Protein AF-A0A8K0F1A3-F1 (afdb_monomer_lite)

Sequence (195 aa):
MVTTGVGKFYSNGIDLDWLMQQGPDVQRQFLDKFGETKMRILTFPLPTVAAINGHCFAGGALLAVCHDYRVMRSKQGWFCMPEIFLELRFDPA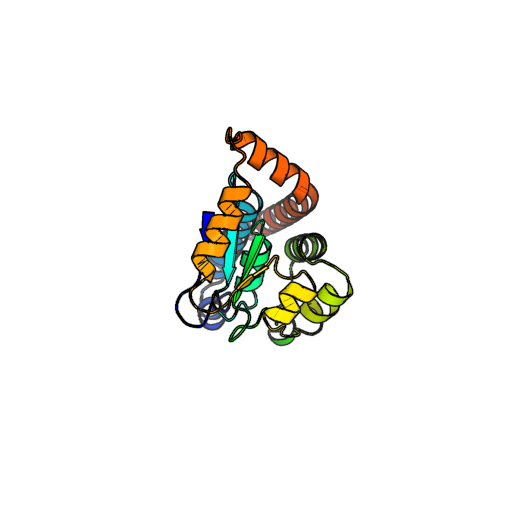MVALLKQRLPDGDVQRDMLLFGKRLPGEECARRGVVDAVCEQGELLDQAVRMASECVGKRGFSRTMMKAMKEDVYKEVIEIYEEETNSRRDLVKDRRPPAKL

InterPro domains:
  IPR001753 Enoyl-CoA hydratase/isomerase-like domain [PF00378] (2-179)
  IPR029045 ClpP/crotonase-like domain superfamily [SSF52096] (2-165)

Radius of gyration: 18.13 Å; chains: 1; bounding box: 35×37×62 Å

Secondary structure (DSSP, 8-state):
-EEE-STTEEE----HHHHHTS-HHHHHHHHHHHHHHHHHHHT-SS--EEEE-SEEETHHHHHHHHSSEEEEESSS-EEE--GGGGT----HHHHHHHHHHSS-HHHHIIIIIT---EEHHHHHHTTSSSEEE-TTTHHHHHHHHHHHTS-TT---HHHHHHHHHHHTHHHHHHHHHHHHHHHHHHHT-PPPP--

pLDDT: mean 94.09, std 9.48, range [48.53, 98.88]

Organism: Branchiostoma lanceolatum (NCBI:txid7740)

Structure (mmCIF, N/CA/C/O backbone):
data_AF-A0A8K0F1A3-F1
#
_entry.id   AF-A0A8K0F1A3-F1
#
loop_
_atom_site.group_PDB
_atom_site.id
_atom_site.type_symbol
_atom_site.label_atom_id
_atom_site.label_alt_id
_atom_site.label_comp_id
_atom_site.label_asym_id
_atom_site.label_entity_id
_atom_site.label_seq_id
_atom_site.pdbx_PDB_ins_code
_atom_site.Cartn_x
_atom_site.Cartn_y
_atom_site.Cartn_z
_atom_site.occupancy
_atom_site.B_iso_or_equiv
_atom_site.auth_seq_id
_atom_site.auth_comp_id
_atom_site.auth_asym_id
_atom_site.auth_atom_id
_atom_site.pdbx_PDB_model_num
ATOM 1 N N . MET A 1 1 ? -11.676 5.496 1.274 1.00 95.75 1 MET A N 1
ATOM 2 C CA . MET A 1 1 ? -11.742 4.413 0.270 1.00 95.75 1 MET A CA 1
ATOM 3 C C . MET A 1 1 ? -11.297 3.134 0.944 1.00 95.75 1 MET A C 1
ATOM 5 O O . MET A 1 1 ? -10.270 3.152 1.607 1.00 95.75 1 MET A O 1
ATOM 9 N N . VAL A 1 2 ? -12.056 2.056 0.788 1.00 98.38 2 VAL A N 1
ATOM 10 C CA . VAL A 1 2 ? -11.676 0.731 1.288 1.00 98.38 2 VAL A CA 1
ATOM 11 C C . VAL A 1 2 ? -11.537 -0.195 0.089 1.00 98.38 2 VAL A C 1
ATOM 13 O O . VAL A 1 2 ? -12.405 -0.187 -0.783 1.00 98.38 2 VAL A O 1
ATOM 16 N N . THR A 1 3 ? -10.450 -0.957 0.029 1.00 98.38 3 THR A N 1
ATOM 17 C CA . THR A 1 3 ? -10.243 -2.010 -0.974 1.00 98.38 3 THR A CA 1
ATOM 18 C C . THR A 1 3 ? -10.282 -3.369 -0.291 1.00 98.38 3 THR A C 1
ATOM 20 O O . THR A 1 3 ? -9.851 -3.508 0.849 1.00 98.38 3 THR A O 1
ATOM 23 N N . THR A 1 4 ? -10.817 -4.383 -0.963 1.00 98.31 4 THR A N 1
ATOM 24 C CA . THR A 1 4 ? -10.820 -5.767 -0.475 1.00 98.31 4 THR A CA 1
ATOM 25 C C . THR A 1 4 ? -10.753 -6.725 -1.658 1.00 98.31 4 THR A C 1
ATOM 27 O O . THR A 1 4 ? -11.034 -6.323 -2.789 1.00 98.31 4 THR A O 1
ATOM 30 N N . GLY A 1 5 ? -10.385 -7.978 -1.408 1.00 96.94 5 GLY A N 1
ATOM 31 C CA . GLY A 1 5 ? -10.452 -9.041 -2.403 1.00 96.94 5 GLY A CA 1
ATOM 32 C C . GLY A 1 5 ? -11.716 -9.888 -2.274 1.00 96.94 5 GLY A C 1
ATOM 33 O O . GLY A 1 5 ? -12.568 -9.679 -1.410 1.00 96.94 5 GLY A O 1
ATOM 34 N N . VAL A 1 6 ? -11.816 -10.894 -3.140 1.00 93.62 6 VAL A N 1
ATOM 35 C CA . VAL A 1 6 ? -12.922 -11.859 -3.161 1.00 93.62 6 VAL A CA 1
ATOM 36 C C . VAL A 1 6 ? -12.399 -13.244 -2.779 1.00 93.62 6 VAL A C 1
ATOM 38 O O . VAL A 1 6 ? -11.311 -13.660 -3.175 1.00 93.62 6 VAL A O 1
ATOM 41 N N . GLY A 1 7 ? -13.178 -13.984 -1.988 1.00 93.50 7 GLY A N 1
ATOM 42 C CA . GLY A 1 7 ? -12.814 -15.331 -1.551 1.00 93.50 7 GLY A CA 1
ATOM 43 C C . GLY A 1 7 ? -11.653 -15.340 -0.550 1.00 93.50 7 GLY A C 1
ATOM 44 O O . GLY A 1 7 ? -11.696 -14.644 0.467 1.00 93.50 7 GLY A O 1
ATOM 45 N N . LYS A 1 8 ? -10.639 -16.174 -0.817 1.00 94.62 8 LYS A N 1
ATOM 46 C CA . LYS A 1 8 ? -9.503 -16.447 0.092 1.00 94.62 8 LYS A CA 1
ATOM 47 C C . LYS A 1 8 ? -8.282 -15.549 -0.134 1.00 94.62 8 LYS A C 1
ATOM 49 O O . LYS A 1 8 ? -7.300 -15.664 0.594 1.00 94.62 8 LYS A O 1
ATOM 54 N N . PHE A 1 9 ? -8.319 -14.682 -1.140 1.00 97.12 9 PHE A N 1
ATOM 55 C CA . PHE A 1 9 ? -7.204 -13.815 -1.498 1.00 97.12 9 PHE A CA 1
ATOM 56 C C . PHE A 1 9 ? -7.661 -12.363 -1.438 1.00 97.12 9 PHE A 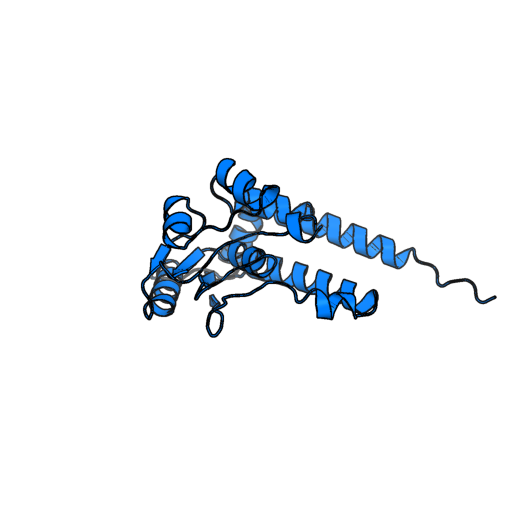C 1
ATOM 58 O O . PHE A 1 9 ? -8.738 -12.026 -1.929 1.00 97.12 9 PHE A O 1
ATOM 65 N N . TYR A 1 10 ? -6.826 -11.516 -0.844 1.00 98.25 10 TYR A N 1
ATOM 66 C CA . TYR A 1 10 ? -6.858 -10.090 -1.133 1.00 98.25 10 TYR A CA 1
ATOM 67 C C . TYR A 1 10 ? -6.292 -9.866 -2.537 1.00 98.25 10 TYR A C 1
ATOM 69 O O . TYR A 1 10 ? -6.965 -9.323 -3.405 1.00 98.25 10 TYR A O 1
ATOM 77 N N . SER A 1 11 ? -5.078 -10.369 -2.776 1.00 98.00 11 SER A N 1
ATOM 78 C CA . SER A 1 11 ? -4.466 -10.447 -4.101 1.00 98.00 11 SER A CA 1
ATOM 79 C C . SER A 1 11 ? -3.239 -11.362 -4.063 1.00 98.00 11 SER A C 1
ATOM 81 O O . SER A 1 11 ? -2.495 -11.364 -3.079 1.00 98.00 11 SER A O 1
ATOM 83 N N . ASN A 1 12 ? -3.026 -12.122 -5.141 1.00 94.75 12 ASN A N 1
ATOM 84 C CA . ASN A 1 12 ? -1.822 -12.931 -5.352 1.00 94.75 12 ASN A CA 1
ATOM 85 C C . ASN A 1 12 ? -0.694 -12.149 -6.061 1.00 94.75 12 ASN A C 1
ATOM 87 O O . ASN A 1 12 ? 0.347 -12.711 -6.380 1.00 94.75 12 ASN A O 1
ATOM 91 N N . GLY A 1 13 ? -0.908 -10.857 -6.325 1.00 94.25 13 GLY A N 1
ATOM 92 C CA . GLY A 1 13 ? 0.006 -10.027 -7.095 1.00 94.25 13 GLY A CA 1
ATOM 93 C C . GLY A 1 13 ? -0.259 -10.071 -8.594 1.00 94.25 13 GLY A C 1
ATOM 94 O O . GLY A 1 13 ? -1.387 -10.278 -9.037 1.00 94.25 13 GLY A O 1
ATOM 95 N N . ILE A 1 14 ? 0.788 -9.776 -9.358 1.00 95.38 14 ILE A N 1
ATOM 96 C CA . ILE A 1 14 ? 0.751 -9.755 -10.820 1.00 95.38 14 ILE A CA 1
ATOM 97 C C . ILE A 1 14 ? 0.642 -11.198 -11.320 1.00 95.38 14 ILE A C 1
ATOM 99 O O . ILE A 1 14 ? 1.362 -12.069 -10.837 1.00 95.38 14 ILE A O 1
ATOM 103 N N . ASP A 1 15 ? -0.227 -11.437 -12.300 1.00 95.56 15 ASP A N 1
ATOM 104 C CA . ASP A 1 15 ? -0.249 -12.697 -13.043 1.00 95.56 15 ASP A CA 1
ATOM 105 C C . ASP A 1 15 ? 0.984 -12.753 -13.958 1.00 95.56 15 ASP A C 1
ATOM 107 O O . ASP A 1 15 ? 1.001 -12.182 -15.052 1.00 95.56 15 ASP A O 1
ATOM 111 N N . LEU A 1 16 ? 2.059 -13.358 -13.448 1.00 93.62 16 LEU A N 1
ATOM 112 C CA . LEU A 1 16 ? 3.333 -13.448 -14.157 1.00 93.62 16 LEU A CA 1
ATOM 113 C C . LEU A 1 16 ? 3.240 -14.382 -15.364 1.00 93.62 16 LEU A C 1
ATOM 115 O O . LEU A 1 16 ? 3.823 -14.066 -16.397 1.00 93.62 16 LEU A O 1
ATOM 119 N N . ASP A 1 17 ? 2.476 -15.472 -15.273 1.00 94.62 17 ASP A N 1
ATOM 120 C CA . ASP A 1 17 ? 2.302 -16.410 -16.385 1.00 94.62 17 ASP A CA 1
ATOM 121 C C . ASP A 1 17 ? 1.645 -15.708 -17.572 1.00 94.62 17 ASP A C 1
ATOM 123 O O . ASP A 1 17 ? 2.121 -15.816 -18.705 1.00 94.62 17 ASP A O 1
ATOM 127 N N . TRP A 1 18 ? 0.589 -14.934 -17.313 1.00 96.62 18 TRP A N 1
ATOM 128 C CA . TRP A 1 18 ? -0.043 -14.107 -18.330 1.00 96.62 18 TRP A CA 1
ATOM 129 C C . TRP A 1 18 ? 0.907 -13.026 -18.850 1.00 96.62 18 TRP A C 1
ATOM 131 O O . TRP A 1 18 ? 1.037 -12.874 -20.066 1.00 96.62 18 TRP A O 1
ATOM 141 N N . LEU A 1 19 ? 1.582 -12.286 -17.962 1.00 95.88 19 LEU A N 1
ATOM 142 C CA . LEU A 1 19 ? 2.437 -11.157 -18.343 1.00 95.88 19 LEU A CA 1
ATOM 143 C C . LEU A 1 19 ? 3.606 -11.602 -19.235 1.00 95.88 19 LEU A C 1
ATOM 145 O O . LEU A 1 19 ? 3.906 -10.948 -20.236 1.00 95.88 19 LEU A O 1
ATOM 149 N N . MET A 1 20 ? 4.228 -12.739 -18.915 1.00 93.81 20 MET A N 1
ATOM 150 C CA . MET A 1 20 ? 5.353 -13.297 -19.671 1.00 93.81 20 MET A CA 1
ATOM 151 C C . MET A 1 20 ? 4.952 -13.796 -21.064 1.00 93.81 20 MET A C 1
ATOM 153 O O . MET A 1 20 ? 5.795 -13.840 -21.956 1.00 93.81 20 MET A O 1
ATOM 157 N N . GLN A 1 21 ? 3.671 -14.109 -21.284 1.00 97.06 21 GLN A N 1
ATOM 158 C CA . GLN A 1 21 ? 3.132 -14.444 -22.607 1.00 97.06 21 GLN A CA 1
ATOM 159 C C . GLN A 1 21 ? 2.864 -13.208 -23.482 1.00 97.06 21 GLN A C 1
ATOM 161 O O . GLN A 1 21 ? 2.603 -13.348 -24.677 1.00 97.06 21 GLN A O 1
ATOM 166 N N . GLN A 1 22 ? 2.910 -11.998 -22.915 1.00 97.50 22 GLN A N 1
ATOM 167 C CA . GLN A 1 22 ? 2.655 -10.768 -23.662 1.00 97.50 22 GLN A CA 1
ATOM 168 C C . GLN A 1 22 ? 3.905 -10.244 -24.373 1.00 97.50 22 GLN A C 1
ATOM 170 O O . GLN A 1 22 ? 5.038 -10.502 -23.973 1.00 97.50 22 GLN A O 1
ATOM 175 N N . GLY A 1 23 ? 3.698 -9.430 -25.411 1.00 95.69 23 GLY A N 1
ATOM 176 C CA . GLY A 1 23 ? 4.788 -8.711 -26.070 1.00 95.69 23 GLY A CA 1
ATOM 177 C C . GLY A 1 23 ? 5.415 -7.629 -25.168 1.00 95.69 23 GLY A C 1
ATOM 178 O O . GLY A 1 23 ? 4.729 -7.092 -24.291 1.00 95.69 23 GLY A O 1
ATOM 179 N N . PRO A 1 24 ? 6.683 -7.234 -25.411 1.00 93.19 24 PRO A N 1
ATOM 180 C CA . PRO A 1 24 ? 7.407 -6.252 -24.593 1.00 93.19 24 PRO A CA 1
ATOM 181 C C . PRO A 1 24 ? 6.675 -4.922 -24.358 1.00 93.19 24 PRO A C 1
ATOM 183 O O . PRO A 1 24 ? 6.827 -4.312 -23.300 1.00 93.19 24 PRO A O 1
ATOM 186 N N . ASP A 1 25 ? 5.870 -4.467 -25.320 1.00 93.38 25 ASP A N 1
ATOM 187 C CA . ASP A 1 25 ? 5.112 -3.219 -25.194 1.00 93.38 25 ASP A CA 1
ATOM 188 C C . ASP A 1 25 ? 3.964 -3.336 -24.188 1.00 93.38 25 ASP A C 1
ATOM 190 O O . ASP A 1 25 ? 3.772 -2.440 -23.368 1.00 93.38 25 ASP A O 1
ATOM 194 N N . VAL A 1 26 ? 3.237 -4.457 -24.195 1.00 95.06 26 VAL A N 1
ATOM 195 C CA . VAL A 1 26 ? 2.160 -4.722 -23.229 1.00 95.06 26 VAL A CA 1
ATOM 196 C C . VAL A 1 26 ? 2.744 -4.912 -21.834 1.00 95.06 26 VAL A C 1
ATOM 198 O O . VAL A 1 26 ? 2.218 -4.349 -20.876 1.00 95.06 26 VAL A O 1
ATOM 201 N N . GLN A 1 27 ? 3.864 -5.632 -21.720 1.00 93.75 27 GLN A N 1
ATOM 202 C CA . GLN A 1 27 ? 4.571 -5.789 -20.448 1.00 93.75 27 GLN A CA 1
ATOM 203 C C . GLN A 1 27 ? 4.962 -4.433 -19.859 1.00 93.75 27 GLN A C 1
ATOM 205 O O . GLN A 1 27 ? 4.673 -4.145 -18.699 1.00 93.75 27 GLN A O 1
ATOM 210 N N . ARG A 1 28 ? 5.557 -3.562 -20.680 1.00 92.25 28 ARG A N 1
ATOM 211 C CA . ARG A 1 28 ? 5.923 -2.202 -20.279 1.00 92.25 28 ARG A CA 1
ATOM 212 C C . ARG A 1 28 ? 4.706 -1.388 -19.851 1.00 92.25 28 ARG A C 1
ATOM 214 O O . ARG A 1 28 ? 4.713 -0.837 -18.757 1.00 92.25 28 ARG A O 1
ATOM 221 N N . GLN A 1 29 ? 3.663 -1.334 -20.679 1.00 94.38 29 GLN A N 1
ATOM 222 C CA . GLN A 1 29 ? 2.449 -0.573 -20.372 1.00 94.38 29 GLN A CA 1
ATOM 223 C C . GLN A 1 29 ? 1.796 -1.048 -19.073 1.00 94.38 29 GLN A C 1
ATOM 225 O O . GLN A 1 29 ? 1.335 -0.229 -18.279 1.00 94.38 29 GLN A O 1
ATOM 230 N N . PHE A 1 30 ? 1.778 -2.360 -18.837 1.00 96.00 30 PHE A N 1
ATOM 231 C CA . PHE A 1 30 ? 1.272 -2.930 -17.598 1.00 96.00 30 PHE A CA 1
ATOM 232 C C . PHE A 1 30 ? 2.097 -2.468 -16.390 1.00 96.00 30 PHE A C 1
ATOM 234 O O . PHE A 1 30 ? 1.523 -1.990 -15.412 1.00 96.00 30 PHE A O 1
ATOM 241 N N . LEU A 1 31 ? 3.429 -2.561 -16.459 1.00 93.62 31 LEU A N 1
ATOM 242 C CA . LEU A 1 31 ? 4.316 -2.143 -15.370 1.00 93.62 31 LEU A CA 1
ATOM 243 C C . LEU A 1 31 ? 4.224 -0.634 -15.098 1.00 93.62 31 LEU A C 1
ATOM 245 O O . LEU A 1 31 ? 4.136 -0.237 -13.935 1.00 93.62 31 LEU A O 1
ATOM 249 N N . ASP A 1 32 ? 4.148 0.189 -16.145 1.00 93.94 32 ASP A N 1
ATOM 250 C CA . ASP A 1 32 ? 3.942 1.636 -16.030 1.00 93.94 32 ASP A CA 1
ATOM 251 C C . ASP A 1 32 ? 2.601 1.938 -15.341 1.00 93.94 32 ASP A C 1
ATOM 253 O O . ASP A 1 32 ? 2.540 2.704 -14.379 1.00 93.94 32 ASP A O 1
ATOM 257 N N . LYS A 1 33 ? 1.513 1.274 -15.755 1.00 96.62 33 LYS A N 1
ATOM 258 C CA . LYS A 1 33 ? 0.190 1.450 -15.131 1.00 96.62 33 LYS A CA 1
ATOM 259 C C . LYS A 1 33 ? 0.130 0.930 -13.702 1.00 96.62 33 LYS A C 1
ATOM 261 O O . LYS A 1 33 ? -0.567 1.519 -12.871 1.00 96.62 33 LYS A O 1
ATOM 266 N N . PHE A 1 34 ? 0.856 -0.139 -13.392 1.00 96.56 34 PHE A N 1
ATOM 267 C CA . PHE A 1 34 ? 0.984 -0.639 -12.030 1.00 96.56 34 PHE A CA 1
ATOM 268 C C . PHE A 1 34 ? 1.717 0.380 -11.145 1.00 96.56 34 PHE A C 1
ATOM 270 O O . PHE A 1 34 ? 1.243 0.698 -10.053 1.00 96.56 34 PHE A O 1
ATOM 277 N N . GLY A 1 35 ? 2.814 0.957 -11.646 1.00 96.31 35 GLY A N 1
ATOM 278 C CA . GLY A 1 35 ? 3.530 2.083 -11.039 1.00 96.31 35 GLY A CA 1
ATOM 279 C C . GLY A 1 35 ? 2.620 3.274 -10.740 1.00 96.31 35 GLY A C 1
ATOM 280 O O . GLY A 1 35 ? 2.488 3.683 -9.584 1.00 96.31 35 GLY A O 1
ATOM 281 N N . GLU A 1 36 ? 1.909 3.760 -11.759 1.00 97.38 36 GLU A N 1
ATOM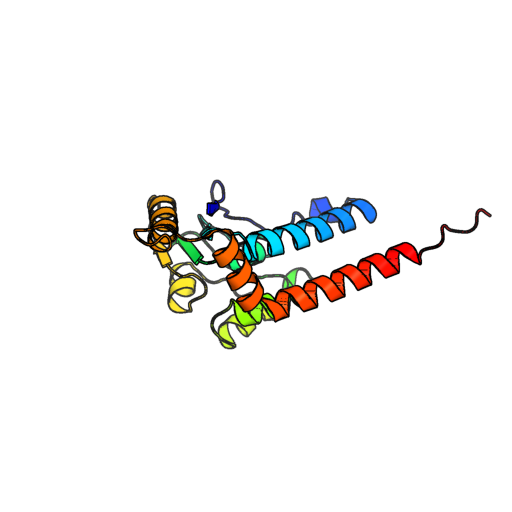 282 C CA . GLU A 1 36 ? 0.973 4.881 -11.639 1.00 97.38 36 GLU A CA 1
ATOM 283 C C . GLU A 1 36 ? -0.128 4.593 -10.613 1.00 97.38 36 GLU A C 1
ATOM 285 O O . GLU A 1 36 ? -0.502 5.460 -9.824 1.00 97.38 36 GLU A O 1
ATOM 290 N N . THR A 1 37 ? -0.652 3.367 -10.599 1.00 97.94 37 THR A N 1
ATOM 291 C CA . THR A 1 37 ? -1.712 2.967 -9.668 1.00 97.94 37 THR A CA 1
ATOM 292 C C . THR A 1 37 ? -1.222 2.986 -8.221 1.00 97.94 37 THR A C 1
ATOM 294 O O . THR A 1 37 ? -1.923 3.524 -7.363 1.00 97.94 37 THR A O 1
ATOM 297 N N . LYS A 1 38 ? -0.012 2.476 -7.945 1.00 97.50 38 LYS A N 1
ATOM 298 C CA . LYS A 1 38 ? 0.602 2.542 -6.606 1.00 97.50 38 LYS A CA 1
ATOM 299 C C . LYS A 1 38 ? 0.709 3.985 -6.119 1.00 97.50 38 LYS A C 1
ATOM 301 O O . LYS A 1 38 ? 0.214 4.297 -5.039 1.00 97.50 38 LYS A O 1
ATOM 306 N N . MET A 1 39 ? 1.274 4.873 -6.938 1.00 98.19 39 MET A N 1
ATOM 307 C CA . MET A 1 39 ? 1.441 6.284 -6.574 1.00 98.19 39 MET A CA 1
ATOM 308 C C . MET A 1 39 ? 0.099 6.989 -6.365 1.00 98.19 39 MET A C 1
ATOM 310 O O . MET A 1 39 ? -0.058 7.749 -5.414 1.00 98.19 39 MET A O 1
ATOM 314 N N . ARG A 1 40 ? -0.912 6.686 -7.190 1.00 98.19 40 ARG A N 1
ATOM 315 C CA . ARG A 1 40 ? -2.267 7.241 -7.034 1.00 98.19 40 ARG A CA 1
ATOM 316 C C . ARG A 1 40 ? -2.958 6.809 -5.745 1.00 98.19 40 ARG A C 1
ATOM 318 O O . ARG A 1 40 ? -3.749 7.586 -5.216 1.00 98.19 40 ARG A O 1
ATOM 325 N N . ILE A 1 41 ? -2.718 5.585 -5.272 1.00 98.50 41 ILE A N 1
ATOM 326 C CA . ILE A 1 41 ? -3.233 5.115 -3.977 1.00 98.50 41 ILE A CA 1
ATOM 327 C C . ILE A 1 41 ? -2.468 5.806 -2.845 1.00 98.50 41 ILE A C 1
ATOM 329 O O . ILE A 1 41 ? -3.097 6.368 -1.948 1.00 98.50 41 ILE A O 1
ATOM 333 N N . LEU A 1 42 ? -1.135 5.829 -2.939 1.00 98.56 42 LEU A N 1
ATOM 334 C CA . LEU A 1 42 ? -0.242 6.419 -1.942 1.00 98.56 42 LEU A CA 1
ATOM 335 C C . LEU A 1 42 ? -0.572 7.892 -1.659 1.00 98.56 42 LEU A C 1
ATOM 337 O O . LEU A 1 42 ? -0.599 8.306 -0.505 1.00 98.56 42 LEU A O 1
ATOM 341 N N . THR A 1 43 ? -0.908 8.663 -2.698 1.00 98.38 43 THR A N 1
ATOM 342 C CA . THR A 1 43 ? -1.261 10.093 -2.602 1.00 98.38 43 THR A CA 1
ATOM 343 C C . THR A 1 43 ? -2.765 10.361 -2.718 1.00 98.38 43 THR A C 1
ATOM 345 O O . THR A 1 43 ? -3.199 11.489 -2.970 1.00 98.38 43 THR A O 1
ATOM 348 N N . PHE A 1 44 ? -3.609 9.338 -2.535 1.00 98.38 44 PHE A N 1
ATOM 349 C CA . PHE A 1 44 ? -5.051 9.491 -2.724 1.00 98.38 44 PHE A CA 1
ATOM 350 C C . PHE A 1 44 ? -5.635 10.538 -1.751 1.00 98.38 44 PHE A C 1
ATOM 352 O O . PHE A 1 44 ? -5.369 10.459 -0.549 1.00 98.38 44 PHE A O 1
ATOM 359 N N . PRO A 1 45 ? -6.482 11.486 -2.211 1.00 97.81 45 PRO A N 1
ATOM 360 C CA . PRO A 1 45 ? -6.901 12.672 -1.444 1.00 97.81 45 PRO A CA 1
ATOM 361 C C . PRO A 1 45 ? -7.943 12.396 -0.337 1.00 97.81 45 PRO A C 1
ATOM 363 O O . PRO A 1 45 ? -8.701 13.286 0.048 1.00 97.81 45 PRO A O 1
ATOM 366 N N . LEU A 1 46 ? -8.059 11.150 0.117 1.00 97.31 46 LEU A N 1
ATOM 367 C CA . LEU A 1 46 ? -8.979 10.663 1.148 1.00 97.31 46 LEU A CA 1
ATOM 368 C C . LEU A 1 46 ? -8.289 9.524 1.920 1.00 97.31 46 LEU A C 1
ATOM 370 O O . LEU A 1 46 ? -7.327 8.959 1.394 1.00 97.31 46 LEU A O 1
ATOM 374 N N . PRO A 1 47 ? -8.781 9.128 3.109 1.00 97.94 47 PRO A N 1
ATOM 375 C CA . PRO A 1 47 ? -8.201 8.026 3.862 1.00 97.94 47 PRO A CA 1
ATOM 376 C C . PRO A 1 47 ? -8.429 6.727 3.092 1.00 97.94 47 PRO A C 1
ATOM 378 O O . PRO A 1 47 ? -9.507 6.504 2.524 1.00 97.94 47 PRO A O 1
ATOM 381 N N . THR A 1 48 ? -7.413 5.882 3.047 1.00 98.62 48 THR A N 1
ATOM 382 C CA . THR A 1 48 ? -7.396 4.629 2.298 1.00 98.62 48 THR A CA 1
ATOM 383 C C . THR A 1 48 ? -7.082 3.467 3.229 1.00 98.62 48 THR A C 1
ATOM 385 O O . THR A 1 48 ? -6.136 3.527 4.007 1.00 98.62 48 THR A O 1
ATOM 388 N N . VAL A 1 49 ? -7.881 2.403 3.152 1.00 98.88 49 VAL A N 1
ATOM 389 C CA . VAL A 1 49 ? -7.684 1.197 3.964 1.00 98.88 49 VAL A CA 1
ATOM 390 C C . VAL A 1 49 ? -7.682 -0.038 3.073 1.00 98.88 49 VAL A C 1
ATOM 392 O O . VAL A 1 49 ? -8.623 -0.245 2.304 1.00 98.88 49 VAL A O 1
ATOM 395 N N . ALA A 1 50 ? -6.639 -0.857 3.182 1.00 98.81 50 ALA A N 1
ATOM 396 C CA . ALA A 1 50 ? -6.614 -2.190 2.593 1.00 98.81 50 ALA A CA 1
ATOM 397 C C . ALA A 1 50 ? -7.252 -3.185 3.572 1.00 98.81 50 ALA A C 1
ATOM 399 O O . ALA A 1 50 ? -6.683 -3.491 4.619 1.00 98.81 50 ALA A O 1
ATOM 400 N N . ALA A 1 51 ? -8.440 -3.681 3.236 1.00 98.62 51 ALA A N 1
ATOM 401 C CA . ALA A 1 51 ? -9.164 -4.701 3.983 1.00 98.62 51 ALA A CA 1
ATOM 402 C C . ALA A 1 51 ? -8.786 -6.096 3.454 1.00 98.62 51 ALA A C 1
ATOM 404 O O . ALA A 1 51 ? -9.384 -6.628 2.514 1.00 98.62 51 ALA A O 1
ATOM 405 N N . ILE A 1 52 ? -7.757 -6.686 4.058 1.00 98.62 52 ILE A N 1
ATOM 406 C CA . ILE A 1 52 ? -7.098 -7.923 3.640 1.00 98.62 52 ILE A CA 1
ATOM 407 C C . ILE A 1 52 ? -7.898 -9.142 4.135 1.00 98.62 52 ILE A C 1
ATOM 409 O O . ILE A 1 52 ? -7.755 -9.616 5.264 1.00 98.62 52 ILE A O 1
ATOM 413 N N . ASN A 1 53 ? -8.754 -9.672 3.258 1.00 97.50 53 ASN A N 1
ATOM 414 C CA . ASN A 1 53 ? -9.668 -10.795 3.515 1.00 97.50 53 ASN A CA 1
ATOM 415 C C . ASN A 1 53 ? -9.013 -12.182 3.520 1.00 97.50 53 ASN A C 1
ATOM 417 O O . ASN A 1 53 ? -9.693 -13.166 3.821 1.00 97.50 53 ASN A O 1
ATOM 421 N N . GLY A 1 54 ? -7.727 -12.277 3.193 1.00 96.75 54 GLY A N 1
ATOM 422 C CA . GLY A 1 54 ? -7.003 -13.540 3.137 1.00 96.75 54 GLY A CA 1
ATOM 423 C C . GLY A 1 54 ? -5.559 -13.339 2.694 1.00 96.75 54 GLY A C 1
ATOM 424 O O . GLY A 1 54 ? -4.874 -12.460 3.208 1.00 96.75 54 GLY A O 1
ATOM 425 N N . HIS A 1 55 ? -5.070 -14.149 1.757 1.00 98.00 55 HIS A N 1
ATOM 426 C CA . HIS A 1 55 ? -3.682 -14.052 1.296 1.00 98.00 55 HIS A CA 1
ATOM 427 C C . HIS A 1 55 ? -3.410 -12.749 0.527 1.00 98.00 55 HIS A C 1
ATOM 429 O O . HIS A 1 55 ? -4.184 -12.353 -0.348 1.00 98.00 55 HIS A O 1
ATOM 435 N N . CYS A 1 56 ? -2.301 -12.097 0.864 1.00 98.44 56 CYS A N 1
ATOM 436 C CA . CYS A 1 56 ? -1.839 -10.830 0.317 1.00 98.44 56 CYS A CA 1
ATOM 437 C C . CYS A 1 56 ? -0.366 -10.979 -0.068 1.00 98.44 56 CYS A C 1
ATOM 439 O O . CYS A 1 56 ? 0.511 -10.949 0.801 1.00 98.44 56 CYS A O 1
ATOM 441 N N . PHE A 1 57 ? -0.109 -11.205 -1.358 1.00 97.75 57 PHE A N 1
ATOM 442 C CA . PHE A 1 57 ? 1.207 -11.588 -1.864 1.00 97.75 57 PHE A CA 1
ATOM 443 C C . PHE A 1 57 ? 1.742 -10.641 -2.934 1.00 97.75 57 PHE A C 1
ATOM 445 O O . PHE A 1 57 ? 0.976 -10.077 -3.718 1.00 97.75 57 PHE A O 1
ATOM 452 N N . ALA A 1 58 ? 3.070 -10.501 -2.962 1.00 96.06 58 ALA A N 1
ATOM 453 C CA . ALA A 1 58 ? 3.838 -9.827 -4.009 1.00 96.06 58 ALA A CA 1
ATOM 454 C C . ALA A 1 58 ? 3.256 -8.445 -4.378 1.00 96.06 58 ALA A C 1
ATOM 456 O O . ALA A 1 58 ? 3.055 -7.589 -3.513 1.00 96.06 58 ALA A O 1
ATOM 457 N N . GLY A 1 59 ? 2.874 -8.238 -5.644 1.00 95.94 59 GLY A N 1
ATOM 458 C CA . GLY A 1 59 ? 2.227 -7.005 -6.110 1.00 95.94 59 GLY A CA 1
ATOM 459 C C . GLY A 1 59 ? 0.970 -6.599 -5.321 1.00 95.94 59 GLY A C 1
ATOM 460 O O . GLY A 1 59 ? 0.699 -5.411 -5.161 1.00 95.94 59 GLY A O 1
ATOM 461 N N . GLY A 1 60 ? 0.227 -7.560 -4.766 1.00 97.38 60 GLY A N 1
ATOM 462 C CA . GLY A 1 60 ? -0.916 -7.308 -3.892 1.00 97.38 60 GLY A CA 1
ATOM 463 C C . GLY A 1 60 ? -0.495 -6.726 -2.545 1.00 97.38 60 GLY A C 1
ATOM 464 O O . GLY A 1 60 ? -1.107 -5.772 -2.065 1.00 97.38 60 GLY A O 1
ATOM 465 N N . ALA A 1 61 ? 0.596 -7.244 -1.980 1.00 98.19 61 ALA A N 1
ATOM 466 C CA . ALA A 1 61 ? 1.210 -6.712 -0.770 1.00 98.19 61 ALA A CA 1
ATOM 467 C C . ALA A 1 61 ? 1.776 -5.301 -1.000 1.00 98.19 61 ALA A C 1
ATOM 469 O O . ALA A 1 61 ? 1.558 -4.420 -0.168 1.00 98.19 61 ALA A O 1
ATOM 470 N N . LEU A 1 62 ? 2.394 -5.046 -2.161 1.00 97.88 62 LEU A N 1
ATOM 471 C CA . LEU A 1 62 ? 2.824 -3.703 -2.576 1.00 97.88 62 LEU A CA 1
ATOM 472 C C . LEU A 1 62 ? 1.649 -2.711 -2.659 1.00 97.88 62 LEU A C 1
ATOM 474 O O . LEU A 1 62 ? 1.747 -1.587 -2.171 1.00 97.88 62 LEU A O 1
ATOM 478 N N . LEU A 1 63 ? 0.508 -3.116 -3.224 1.00 98.12 63 LEU A N 1
ATOM 479 C CA . LEU A 1 63 ? -0.692 -2.271 -3.244 1.00 98.12 63 LEU A CA 1
ATOM 480 C C . LEU A 1 63 ? -1.263 -2.043 -1.837 1.00 98.12 63 LEU A C 1
ATOM 482 O O . LEU A 1 63 ? -1.730 -0.944 -1.532 1.00 98.12 63 LEU A O 1
ATOM 486 N N . ALA A 1 64 ? -1.226 -3.054 -0.967 1.00 98.62 64 ALA A N 1
ATOM 487 C CA . ALA A 1 64 ? -1.696 -2.926 0.410 1.00 98.62 64 ALA A CA 1
ATOM 488 C C . ALA A 1 64 ? -0.848 -1.929 1.221 1.00 98.62 64 ALA A C 1
ATOM 490 O O . ALA A 1 64 ? -1.412 -1.112 1.946 1.00 98.62 64 ALA A O 1
ATOM 491 N N . VAL A 1 65 ? 0.485 -1.929 1.076 1.00 98.31 65 VAL A N 1
ATOM 492 C CA . VAL A 1 65 ? 1.355 -0.965 1.790 1.00 98.31 65 VAL A CA 1
ATOM 493 C C . VAL A 1 65 ? 1.193 0.481 1.310 1.00 98.31 65 VAL A C 1
ATOM 495 O O . VAL A 1 65 ? 1.468 1.401 2.083 1.00 98.31 65 VAL A O 1
ATOM 498 N N . CYS A 1 66 ? 0.694 0.690 0.084 1.00 98.56 66 CYS A N 1
ATOM 499 C CA . CYS A 1 66 ? 0.364 2.023 -0.434 1.00 98.56 66 CYS A CA 1
ATOM 500 C C . CYS A 1 66 ? -0.865 2.646 0.248 1.00 98.56 66 CYS A C 1
ATOM 502 O O . CYS A 1 66 ? -1.025 3.860 0.194 1.00 98.56 66 CYS A O 1
ATOM 504 N N . HIS A 1 67 ? -1.747 1.846 0.857 1.00 98.81 67 HIS A N 1
ATOM 505 C CA . HIS A 1 67 ? -2.881 2.383 1.614 1.00 98.81 67 HIS A CA 1
ATOM 506 C C . HIS A 1 67 ? -2.398 3.001 2.929 1.00 98.81 67 HIS A C 1
ATOM 508 O O . HIS A 1 67 ? -1.381 2.568 3.476 1.00 98.81 67 HIS A O 1
ATOM 514 N N . ASP A 1 68 ? -3.143 3.975 3.457 1.00 98.31 68 ASP A N 1
ATOM 515 C CA . ASP A 1 68 ? -2.832 4.646 4.727 1.00 98.31 68 ASP A CA 1
ATOM 516 C C . ASP A 1 68 ? -2.832 3.650 5.883 1.00 98.31 68 ASP A C 1
ATOM 518 O O . ASP A 1 68 ? -1.875 3.629 6.657 1.00 98.31 68 ASP A O 1
ATOM 522 N N . TYR A 1 69 ? -3.850 2.783 5.912 1.00 98.62 69 TYR A N 1
ATOM 523 C CA . TYR A 1 69 ? -3.991 1.706 6.883 1.00 98.62 69 TYR A CA 1
ATOM 524 C C . TYR A 1 69 ? -4.282 0.352 6.228 1.00 98.62 69 TYR A C 1
ATOM 526 O O . TYR A 1 69 ? -4.733 0.249 5.082 1.00 98.62 69 TYR A O 1
ATOM 534 N N . ARG A 1 70 ? -4.052 -0.713 6.989 1.00 98.75 70 ARG A N 1
ATOM 535 C CA . ARG A 1 70 ? -4.258 -2.112 6.629 1.00 98.75 70 ARG A CA 1
ATOM 536 C C . ARG A 1 70 ? -4.984 -2.810 7.774 1.00 98.75 70 ARG A C 1
ATOM 538 O O . ARG A 1 70 ? -4.507 -2.824 8.904 1.00 98.75 70 ARG A O 1
ATOM 545 N N . VAL A 1 71 ? -6.111 -3.440 7.465 1.00 98.62 71 VAL A N 1
ATOM 546 C CA . VAL A 1 71 ? -6.823 -4.335 8.386 1.00 98.62 71 VAL A CA 1
ATOM 547 C C . VAL A 1 71 ? -6.811 -5.722 7.774 1.00 98.62 71 VAL A C 1
ATOM 549 O O . VAL A 1 71 ? -7.112 -5.869 6.593 1.00 98.62 71 VAL A O 1
ATOM 552 N N . MET A 1 72 ? -6.466 -6.744 8.548 1.00 98.44 72 MET A N 1
ATOM 553 C CA . MET A 1 72 ? -6.377 -8.119 8.057 1.00 98.44 72 MET A CA 1
ATOM 554 C C . MET A 1 72 ? -7.231 -9.066 8.896 1.00 98.44 72 MET A C 1
ATOM 556 O O . MET A 1 72 ? -7.459 -8.835 10.079 1.00 98.44 72 MET A O 1
ATOM 560 N N . ARG A 1 73 ? -7.721 -10.162 8.314 1.00 97.50 73 ARG A N 1
ATOM 561 C CA . ARG A 1 73 ? -8.301 -11.238 9.134 1.00 97.50 73 ARG A CA 1
ATOM 562 C C . ARG A 1 73 ? -7.222 -11.861 10.024 1.00 97.50 73 ARG A C 1
ATOM 564 O O . ARG A 1 73 ? -6.123 -12.139 9.547 1.00 97.50 73 ARG A O 1
ATOM 571 N N . SER A 1 74 ? -7.542 -12.103 11.294 1.00 96.06 74 SER A N 1
ATOM 572 C CA . SER A 1 74 ? -6.637 -12.714 12.282 1.00 96.06 74 SER A CA 1
ATOM 573 C C . SER A 1 74 ? -6.113 -14.072 11.800 1.00 96.06 74 SER A C 1
ATOM 575 O O . SER A 1 74 ? -4.921 -14.371 11.896 1.00 96.06 74 SER A O 1
ATOM 577 N N . LYS A 1 75 ? -7.008 -14.863 11.198 1.00 94.31 75 LYS A N 1
ATOM 578 C CA . LYS A 1 75 ? -6.769 -16.226 10.710 1.00 94.31 75 LYS A CA 1
ATOM 579 C C . LYS A 1 75 ? -6.997 -16.337 9.202 1.00 94.31 75 LYS A C 1
ATOM 581 O O . LYS A 1 75 ? -7.666 -15.511 8.587 1.00 94.31 75 LYS A O 1
ATOM 586 N N . GLN A 1 76 ? -6.502 -17.435 8.624 1.00 90.25 76 GLN A N 1
ATOM 587 C CA . GLN A 1 76 ? -6.754 -17.831 7.228 1.00 90.25 76 GLN A CA 1
ATOM 588 C C . GLN A 1 76 ? -6.266 -16.804 6.187 1.00 90.25 76 GLN A C 1
ATOM 590 O O . GLN A 1 76 ? -6.934 -16.525 5.193 1.00 90.25 76 GLN A O 1
ATOM 595 N N . GLY A 1 77 ? -5.072 -16.255 6.406 1.00 94.69 77 GLY A N 1
ATOM 596 C CA . GLY A 1 77 ? -4.417 -15.326 5.495 1.00 94.69 77 GLY A CA 1
ATOM 597 C C . GLY A 1 77 ? -2.923 -15.247 5.782 1.00 94.69 77 GLY A C 1
ATOM 598 O O . GLY A 1 77 ? -2.476 -15.549 6.886 1.00 94.69 77 GLY A O 1
ATOM 599 N N . TRP A 1 78 ? -2.160 -14.841 4.773 1.00 97.81 78 TRP A N 1
ATOM 600 C CA . TRP A 1 78 ? -0.721 -14.611 4.884 1.00 97.81 78 TRP A CA 1
ATOM 601 C C . TRP A 1 78 ? -0.400 -13.276 4.230 1.00 97.81 78 TRP A C 1
ATOM 603 O O . TRP A 1 78 ? -0.915 -13.006 3.146 1.00 97.81 78 TRP A O 1
ATOM 613 N N . PHE A 1 79 ? 0.472 -12.490 4.848 1.00 98.50 79 PHE A N 1
ATOM 614 C CA . PHE A 1 79 ? 1.109 -11.343 4.212 1.00 98.50 79 PHE A CA 1
ATOM 615 C C . PHE A 1 79 ? 2.546 -11.732 3.859 1.00 98.50 79 PHE A C 1
ATOM 617 O O . PHE A 1 79 ? 3.293 -12.195 4.726 1.00 98.50 79 PHE A O 1
ATOM 624 N N . CYS A 1 80 ? 2.930 -11.611 2.588 1.00 97.31 80 CYS A N 1
ATOM 625 C CA . CYS A 1 80 ? 4.252 -12.037 2.126 1.00 97.31 80 CYS A CA 1
ATOM 626 C C . CYS A 1 80 ? 4.699 -11.282 0.872 1.00 97.31 80 CYS A C 1
ATOM 628 O O . CYS A 1 80 ? 3.892 -10.950 0.005 1.00 97.31 80 CYS A O 1
ATOM 630 N N . MET A 1 81 ? 6.006 -11.080 0.769 1.00 97.31 81 MET A N 1
ATOM 631 C CA . MET A 1 81 ? 6.696 -10.532 -0.393 1.00 97.31 81 MET A CA 1
ATOM 632 C C . MET A 1 81 ? 7.711 -11.581 -0.889 1.00 97.31 81 MET A C 1
ATOM 634 O O . MET A 1 81 ? 8.856 -11.589 -0.448 1.00 97.31 81 MET A O 1
ATOM 638 N N . PRO A 1 82 ? 7.278 -12.564 -1.706 1.00 96.12 82 PRO A N 1
ATOM 639 C CA . PRO A 1 82 ? 8.090 -13.719 -2.087 1.00 96.12 82 PRO A CA 1
ATOM 640 C C . PRO A 1 82 ? 9.018 -13.464 -3.289 1.00 96.12 82 PRO A C 1
ATOM 642 O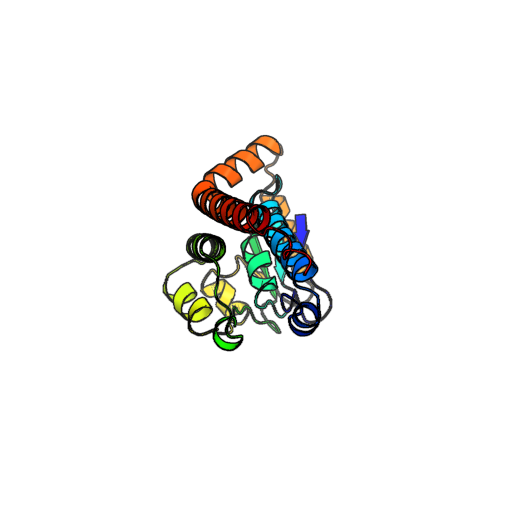 O . PRO A 1 82 ? 9.487 -14.426 -3.890 1.00 96.12 82 PRO A O 1
ATOM 645 N N . GLU A 1 83 ? 9.273 -12.210 -3.669 1.00 96.06 83 GLU A N 1
ATOM 646 C CA . GLU A 1 83 ? 9.997 -11.811 -4.884 1.00 96.06 83 GLU A CA 1
ATOM 647 C C . GLU A 1 83 ? 11.361 -12.507 -5.041 1.00 96.06 83 GLU A C 1
ATOM 649 O O . GLU A 1 83 ? 11.717 -12.888 -6.155 1.00 96.06 83 GLU A O 1
ATOM 654 N N . ILE A 1 84 ? 12.067 -12.781 -3.936 1.00 96.31 84 ILE A N 1
ATOM 655 C CA . ILE A 1 84 ? 13.334 -13.532 -3.940 1.00 96.31 84 ILE A CA 1
ATOM 656 C C . ILE A 1 84 ? 13.204 -14.937 -4.552 1.00 96.31 84 ILE A C 1
ATOM 658 O O . ILE A 1 84 ? 14.116 -15.401 -5.229 1.00 96.31 84 ILE A O 1
ATOM 662 N N . PHE A 1 85 ? 12.064 -15.606 -4.361 1.00 95.06 85 PHE A N 1
ATOM 663 C CA . PHE A 1 85 ? 11.792 -16.941 -4.907 1.00 95.06 85 PHE A CA 1
ATOM 664 C C . PHE A 1 85 ? 11.217 -16.900 -6.325 1.00 95.06 85 PHE A C 1
ATOM 666 O O . PHE A 1 85 ? 11.119 -17.937 -6.974 1.00 95.06 85 PHE A O 1
ATOM 673 N N . LEU A 1 86 ? 10.817 -15.714 -6.789 1.00 92.81 86 LEU A N 1
ATOM 674 C CA . LEU A 1 86 ? 10.346 -15.466 -8.152 1.00 92.81 86 LEU A CA 1
ATOM 675 C C . LEU A 1 86 ? 11.465 -14.919 -9.051 1.00 92.81 86 LEU A C 1
ATOM 677 O O . LEU A 1 86 ? 11.198 -14.560 -10.192 1.00 92.81 86 LEU A O 1
ATOM 681 N N . GLU A 1 87 ? 12.690 -14.806 -8.526 1.00 92.62 87 GLU A N 1
ATOM 682 C CA . GLU A 1 87 ? 13.834 -14.168 -9.192 1.00 92.62 87 GLU A CA 1
ATOM 683 C C . GLU A 1 87 ? 13.546 -12.719 -9.630 1.00 92.62 87 GLU A C 1
ATOM 685 O O . GLU A 1 87 ? 14.110 -12.194 -10.592 1.00 92.62 87 GLU A O 1
ATOM 690 N N . LEU A 1 88 ? 12.672 -12.041 -8.882 1.00 92.44 88 LEU A N 1
ATOM 691 C CA . LEU A 1 88 ? 12.307 -10.650 -9.103 1.00 92.44 88 LEU A CA 1
ATOM 692 C C . LEU A 1 88 ? 13.016 -9.745 -8.101 1.00 92.44 88 LEU A C 1
ATOM 694 O O . LEU A 1 88 ? 13.264 -10.101 -6.949 1.00 92.44 88 LEU A O 1
ATOM 698 N N . ARG A 1 89 ? 13.327 -8.529 -8.549 1.00 92.19 89 ARG A N 1
ATOM 699 C CA . ARG A 1 89 ? 13.895 -7.477 -7.706 1.00 92.19 89 ARG A CA 1
ATOM 700 C C . ARG A 1 89 ? 12.885 -6.359 -7.526 1.00 92.19 89 ARG A C 1
ATOM 702 O O . ARG A 1 89 ? 12.194 -5.990 -8.473 1.00 92.19 89 ARG A O 1
ATOM 709 N N . PHE A 1 90 ? 12.863 -5.787 -6.328 1.00 94.75 90 PHE A N 1
ATOM 710 C CA . PHE A 1 90 ? 12.212 -4.505 -6.094 1.00 94.75 90 PHE A CA 1
ATOM 711 C C . PHE A 1 90 ? 13.001 -3.401 -6.795 1.00 94.75 90 PHE A C 1
ATOM 713 O O . PHE A 1 90 ? 14.232 -3.361 -6.705 1.00 94.75 90 PHE A O 1
ATOM 720 N N . ASP A 1 91 ? 12.295 -2.513 -7.491 1.00 94.12 91 ASP A N 1
ATOM 721 C CA . ASP A 1 91 ? 12.899 -1.281 -7.988 1.00 94.12 91 ASP A CA 1
ATOM 722 C C . ASP A 1 91 ? 13.215 -0.313 -6.823 1.00 94.12 91 ASP A C 1
ATOM 724 O O . ASP A 1 91 ? 12.665 -0.463 -5.723 1.00 94.12 91 ASP A O 1
ATOM 728 N N . PRO A 1 92 ? 14.154 0.633 -7.004 1.00 96.50 92 PRO A N 1
ATOM 729 C CA . PRO A 1 92 ? 14.489 1.620 -5.979 1.00 96.50 92 PRO A CA 1
ATOM 730 C C . PRO A 1 92 ? 13.277 2.332 -5.355 1.00 96.50 92 PRO A C 1
ATOM 732 O O . PRO A 1 92 ? 13.228 2.456 -4.129 1.00 96.50 92 PRO A O 1
ATOM 735 N N . ALA A 1 93 ? 12.272 2.723 -6.145 1.00 96.81 93 ALA A N 1
ATOM 736 C CA . ALA A 1 93 ? 11.055 3.359 -5.635 1.00 96.81 93 ALA A CA 1
ATOM 737 C C . ALA A 1 93 ? 10.239 2.425 -4.719 1.00 96.81 93 ALA A C 1
ATOM 739 O O . ALA A 1 93 ? 9.757 2.840 -3.662 1.00 96.81 93 ALA A O 1
ATOM 740 N N . MET A 1 94 ? 10.110 1.142 -5.076 1.00 97.25 94 MET A N 1
ATOM 741 C CA . MET A 1 94 ? 9.505 0.113 -4.225 1.00 97.25 94 MET A CA 1
ATOM 742 C C . MET A 1 94 ? 10.299 -0.061 -2.929 1.00 97.25 94 MET A C 1
ATOM 744 O O . MET A 1 94 ? 9.693 -0.146 -1.864 1.00 97.25 94 MET A O 1
ATOM 748 N N . VAL A 1 95 ? 11.634 -0.094 -2.984 1.00 97.62 95 VAL A N 1
ATOM 749 C CA . VAL A 1 95 ? 12.473 -0.221 -1.779 1.00 97.62 95 VAL A CA 1
ATOM 750 C C . VAL A 1 95 ? 12.302 0.988 -0.858 1.00 97.62 95 VAL A C 1
ATOM 752 O O . VAL A 1 95 ? 12.146 0.798 0.348 1.00 97.62 95 VAL A O 1
ATOM 755 N N . ALA A 1 96 ? 12.292 2.208 -1.400 1.00 98.12 96 ALA A N 1
ATOM 756 C CA . ALA A 1 96 ? 12.057 3.430 -0.630 1.00 98.12 96 ALA A CA 1
ATOM 757 C C . ALA A 1 96 ? 10.683 3.397 0.059 1.00 98.12 96 ALA A C 1
ATOM 759 O O . ALA A 1 96 ? 10.588 3.575 1.275 1.00 98.12 96 ALA A O 1
ATOM 760 N N . LEU A 1 97 ? 9.633 3.040 -0.691 1.00 98.19 97 LEU A N 1
ATOM 761 C CA . LEU A 1 97 ? 8.286 2.859 -0.149 1.00 98.19 97 LEU A CA 1
ATOM 762 C C . LEU A 1 97 ? 8.269 1.837 0.993 1.00 98.19 97 LEU A C 1
ATOM 764 O O . LEU A 1 97 ? 7.706 2.092 2.055 1.00 98.19 97 LEU A O 1
ATOM 768 N N . LEU A 1 98 ? 8.875 0.669 0.787 1.00 97.88 98 LEU A N 1
ATOM 769 C CA . LEU A 1 98 ? 8.865 -0.416 1.765 1.00 97.88 98 LEU A CA 1
ATOM 770 C C . LEU A 1 98 ? 9.646 -0.059 3.028 1.00 97.88 98 LEU A C 1
ATOM 772 O O . LEU A 1 98 ? 9.186 -0.374 4.122 1.00 97.88 98 LEU A O 1
ATOM 776 N N . LYS A 1 99 ? 10.775 0.644 2.899 1.00 97.19 99 LYS A N 1
ATOM 777 C CA . LYS A 1 99 ? 11.534 1.152 4.048 1.00 97.19 99 LYS A CA 1
ATOM 778 C C . LYS A 1 99 ? 10.725 2.122 4.900 1.00 97.19 99 LYS A C 1
ATOM 780 O O . LYS A 1 99 ? 10.860 2.103 6.117 1.00 97.19 99 LYS A O 1
ATOM 785 N N . GLN A 1 100 ? 9.894 2.944 4.265 1.00 96.88 100 GLN A N 1
ATOM 786 C CA . GLN A 1 100 ? 9.065 3.924 4.958 1.00 96.88 100 GLN A CA 1
ATOM 787 C C . GLN A 1 100 ? 7.779 3.317 5.545 1.00 96.88 100 GLN A C 1
ATOM 789 O O . GLN A 1 100 ? 7.285 3.786 6.568 1.00 96.88 100 GLN A O 1
ATOM 794 N N . ARG A 1 101 ? 7.193 2.307 4.886 1.00 97.38 101 ARG A N 1
ATOM 795 C CA . ARG A 1 101 ? 5.881 1.739 5.258 1.00 97.38 101 ARG A CA 1
ATOM 796 C C . ARG A 1 101 ? 5.963 0.479 6.118 1.00 97.38 101 ARG A C 1
ATOM 798 O O . ARG A 1 101 ? 4.955 0.127 6.730 1.00 97.38 101 ARG A O 1
ATOM 805 N N . LEU A 1 102 ? 7.106 -0.207 6.150 1.00 97.25 102 LEU A N 1
ATOM 806 C CA . LEU A 1 102 ? 7.345 -1.334 7.052 1.00 97.25 102 LEU A CA 1
ATOM 807 C C . LEU A 1 102 ? 7.991 -0.844 8.359 1.00 97.25 102 LEU A C 1
ATOM 809 O O . LEU A 1 102 ? 8.856 0.027 8.321 1.00 97.25 102 LEU A O 1
ATOM 813 N N . PRO A 1 103 ? 7.598 -1.414 9.507 1.00 95.81 103 PRO A N 1
ATOM 814 C CA . PRO A 1 103 ? 7.809 -0.814 10.825 1.00 95.81 103 PRO A CA 1
ATOM 815 C C . PRO A 1 103 ? 9.263 -0.835 11.308 1.00 95.81 103 PRO A C 1
ATOM 817 O O . PRO A 1 103 ? 9.668 0.069 12.033 1.00 95.81 103 PRO A O 1
ATOM 820 N N . ASP A 1 104 ? 10.054 -1.841 10.921 1.00 96.06 104 ASP A N 1
ATOM 821 C CA . ASP A 1 104 ? 11.444 -1.976 11.359 1.00 96.06 104 ASP A CA 1
ATOM 822 C C . ASP A 1 104 ? 12.311 -2.789 10.378 1.00 96.06 104 ASP A C 1
ATOM 824 O O . ASP A 1 104 ? 11.828 -3.414 9.425 1.00 96.06 104 ASP A O 1
ATOM 828 N N . GLY A 1 105 ? 13.623 -2.786 10.630 1.00 97.31 105 GLY A N 1
ATOM 829 C CA . GLY A 1 105 ? 14.610 -3.506 9.825 1.00 97.31 105 GLY A CA 1
ATOM 830 C C . GLY A 1 105 ? 14.496 -5.033 9.900 1.00 97.31 105 GLY A C 1
ATOM 831 O O . GLY A 1 105 ? 14.850 -5.712 8.936 1.00 97.31 105 GLY A O 1
ATOM 832 N N . ASP A 1 106 ? 13.969 -5.594 10.990 1.00 97.75 106 ASP A N 1
ATOM 833 C CA . ASP A 1 106 ? 13.769 -7.039 11.115 1.00 97.75 106 ASP A CA 1
ATOM 834 C C . ASP A 1 106 ? 12.602 -7.513 10.244 1.00 97.75 106 ASP A C 1
ATOM 836 O O . ASP A 1 106 ? 12.661 -8.599 9.666 1.00 97.75 106 ASP A O 1
ATOM 840 N N . VAL A 1 107 ? 11.526 -6.728 10.138 1.00 97.81 107 VAL A N 1
ATOM 841 C CA . VAL A 1 107 ? 10.396 -6.994 9.238 1.00 97.81 107 VAL A CA 1
ATOM 842 C C . VAL A 1 107 ? 10.879 -6.879 7.805 1.00 97.81 107 VAL A C 1
ATOM 844 O O . VAL A 1 107 ? 10.623 -7.777 7.005 1.00 97.81 107 VAL A O 1
ATOM 847 N N . GLN A 1 108 ? 11.613 -5.811 7.489 1.00 97.44 108 GLN A N 1
ATOM 848 C CA . GLN A 1 108 ? 12.167 -5.606 6.155 1.00 97.44 108 GLN A CA 1
ATOM 849 C C . GLN A 1 108 ? 13.087 -6.764 5.751 1.00 97.44 108 GLN A C 1
ATOM 851 O O . GLN A 1 108 ? 12.924 -7.318 4.669 1.00 97.44 108 GLN A O 1
ATOM 856 N N . ARG A 1 109 ? 14.002 -7.204 6.623 1.00 97.75 109 ARG A N 1
ATOM 857 C CA . ARG A 1 109 ? 14.861 -8.367 6.356 1.00 97.75 109 ARG A CA 1
ATOM 858 C C . ARG A 1 109 ? 14.034 -9.631 6.110 1.00 97.75 109 ARG A C 1
ATOM 860 O O . ARG A 1 109 ? 14.200 -10.281 5.080 1.00 97.75 109 ARG A O 1
ATOM 867 N N . ASP A 1 110 ? 13.150 -9.973 7.045 1.00 97.75 110 ASP A N 1
ATOM 868 C CA . ASP A 1 110 ? 12.351 -11.199 6.984 1.00 97.75 110 ASP A CA 1
ATOM 869 C C . ASP A 1 110 ? 11.468 -11.250 5.727 1.00 97.75 110 ASP A C 1
ATOM 871 O O . ASP A 1 110 ? 11.380 -12.290 5.074 1.00 97.75 110 ASP A O 1
ATOM 875 N N . MET A 1 111 ? 10.801 -10.144 5.389 1.00 96.94 111 MET A N 1
ATOM 876 C CA . MET A 1 111 ? 9.858 -10.099 4.273 1.00 96.94 111 MET A CA 1
ATOM 877 C C . MET A 1 111 ? 10.559 -9.904 2.933 1.00 96.94 111 MET A C 1
ATOM 879 O O . MET A 1 111 ? 10.238 -10.625 2.000 1.00 96.94 111 MET A O 1
ATOM 883 N N . LEU A 1 112 ? 11.511 -8.971 2.828 1.00 96.62 112 LEU A N 1
ATOM 884 C CA . LEU A 1 112 ? 12.085 -8.576 1.537 1.00 96.62 112 LEU A CA 1
ATOM 885 C C . LEU A 1 112 ? 13.237 -9.476 1.090 1.00 96.62 112 LEU A C 1
ATOM 887 O O . LEU A 1 112 ? 13.411 -9.678 -0.107 1.00 96.62 112 LEU A O 1
ATOM 891 N N . LEU A 1 113 ? 14.033 -10.005 2.028 1.00 97.12 113 LEU A N 1
ATOM 892 C CA . LEU A 1 113 ? 15.203 -10.829 1.693 1.00 97.12 113 LEU A CA 1
ATOM 893 C C . LEU A 1 113 ? 14.912 -12.326 1.778 1.00 97.12 113 LEU A C 1
ATOM 895 O O . LEU A 1 113 ? 15.493 -13.103 1.028 1.00 97.12 113 LEU A O 1
ATOM 899 N N . PHE A 1 114 ? 14.020 -12.733 2.683 1.00 97.50 114 PHE A N 1
ATOM 900 C CA . PHE A 1 114 ? 13.736 -14.149 2.939 1.00 97.50 114 PHE A CA 1
ATOM 901 C C . PHE A 1 114 ? 12.308 -14.571 2.588 1.00 97.50 114 PHE A C 1
ATOM 903 O O . PHE A 1 114 ? 11.958 -15.736 2.775 1.00 97.50 114 PHE A O 1
ATOM 910 N N . GLY A 1 115 ? 11.471 -13.650 2.095 1.00 96.56 115 GLY A N 1
ATOM 911 C CA . GLY A 1 115 ? 10.101 -13.948 1.681 1.00 96.56 115 GLY A CA 1
ATOM 912 C C . GLY A 1 115 ? 9.264 -14.609 2.778 1.00 96.56 115 GLY A C 1
ATOM 913 O O . GLY A 1 115 ? 8.431 -15.475 2.498 1.00 96.56 115 GLY A O 1
ATOM 914 N N . LYS A 1 116 ? 9.492 -14.251 4.049 1.00 97.50 116 LYS A N 1
ATOM 915 C CA . LYS A 1 116 ? 8.783 -14.856 5.180 1.00 97.50 116 LYS A CA 1
ATOM 916 C C . LYS A 1 116 ? 7.289 -14.550 5.091 1.00 97.50 116 LYS A C 1
ATOM 918 O O . LYS A 1 116 ? 6.874 -13.414 4.858 1.00 97.50 116 LYS A O 1
ATOM 923 N N . ARG A 1 117 ? 6.468 -15.579 5.306 1.00 97.25 117 ARG A N 1
ATOM 924 C CA . ARG A 1 117 ? 5.007 -15.455 5.391 1.00 97.25 117 ARG A CA 1
ATOM 925 C C . ARG A 1 117 ? 4.620 -15.122 6.822 1.00 97.25 117 ARG A C 1
ATOM 927 O O . ARG A 1 117 ? 4.951 -15.878 7.733 1.00 97.25 117 ARG A O 1
ATOM 934 N N . LEU A 1 118 ? 3.907 -14.019 7.010 1.00 97.81 118 LEU A N 1
ATOM 935 C CA . LEU A 1 118 ? 3.424 -13.605 8.323 1.00 97.81 118 LEU A CA 1
ATOM 936 C C . LEU A 1 118 ? 1.907 -13.844 8.424 1.00 97.81 118 LEU A C 1
ATOM 938 O O . LEU A 1 118 ? 1.175 -13.438 7.514 1.00 97.81 118 LEU A O 1
ATOM 942 N N . PRO A 1 119 ? 1.427 -14.556 9.462 1.00 97.56 119 PRO A N 1
ATOM 943 C CA . PRO A 1 119 ? -0.006 -14.705 9.714 1.00 97.56 119 PRO A CA 1
ATOM 944 C C . PRO A 1 119 ? -0.592 -13.393 10.247 1.00 97.56 119 PRO A C 1
ATOM 946 O O . PRO A 1 119 ? 0.145 -12.567 10.780 1.00 97.56 119 PRO A O 1
ATOM 949 N N . GLY A 1 120 ? -1.914 -13.219 10.159 1.00 96.69 120 GLY A N 1
ATOM 950 C CA . GLY A 1 120 ? -2.592 -11.971 10.535 1.00 96.69 120 GLY A CA 1
ATOM 951 C C . GLY A 1 120 ? -2.217 -11.452 11.927 1.00 96.69 120 GLY A C 1
ATOM 952 O O . GLY A 1 120 ? -1.777 -10.312 12.056 1.00 96.69 120 GLY A O 1
ATOM 953 N N . GLU A 1 121 ? -2.316 -12.290 12.962 1.00 96.94 121 GLU A N 1
ATOM 954 C CA . GLU A 1 121 ? -1.960 -11.905 14.342 1.00 96.94 121 GLU A CA 1
ATOM 955 C C . GLU A 1 121 ? -0.505 -11.431 14.482 1.00 96.94 121 GLU A C 1
ATOM 957 O O . GLU A 1 121 ? -0.226 -10.459 15.183 1.00 96.94 121 GLU A O 1
ATOM 962 N N . GLU A 1 122 ? 0.426 -12.078 13.779 1.00 97.56 122 GLU A N 1
ATOM 963 C CA . GLU A 1 122 ? 1.831 -11.668 13.779 1.00 97.56 122 GLU A CA 1
ATOM 964 C C . GLU A 1 122 ? 2.044 -10.376 12.991 1.00 97.56 122 GLU A C 1
ATOM 966 O O . GLU A 1 122 ? 2.836 -9.528 13.393 1.00 97.56 122 GLU A O 1
ATOM 971 N N . CYS A 1 123 ? 1.319 -10.187 11.885 1.00 98.19 123 CYS A N 1
ATOM 972 C CA . CYS A 1 123 ? 1.333 -8.924 11.160 1.00 98.19 123 CYS A CA 1
ATOM 973 C C . CYS A 1 123 ? 0.918 -7.763 12.068 1.00 98.19 123 CYS A C 1
ATOM 975 O O . CYS A 1 123 ? 1.568 -6.724 12.022 1.00 98.19 123 CYS A O 1
ATOM 977 N N . ALA A 1 124 ? -0.120 -7.931 12.894 1.00 97.88 124 ALA A N 1
ATOM 978 C CA . ALA A 1 124 ? -0.541 -6.900 13.841 1.00 97.88 124 ALA A CA 1
ATOM 979 C C . ALA A 1 124 ? 0.502 -6.692 14.944 1.00 97.88 124 ALA A C 1
ATOM 981 O O . ALA A 1 124 ? 0.916 -5.563 15.193 1.00 97.88 124 ALA A O 1
ATOM 982 N N . ARG A 1 125 ? 0.993 -7.779 15.556 1.00 98.00 125 ARG A N 1
ATOM 983 C CA . ARG A 1 125 ? 2.014 -7.714 16.614 1.00 98.00 125 ARG A CA 1
ATOM 984 C C . ARG A 1 125 ? 3.288 -7.006 16.157 1.00 98.00 125 ARG A C 1
ATOM 986 O O . ARG A 1 125 ? 3.899 -6.291 16.943 1.00 98.00 125 ARG A O 1
ATOM 993 N N . ARG A 1 126 ? 3.688 -7.214 14.901 1.00 97.69 126 ARG A N 1
ATOM 994 C CA . ARG A 1 126 ? 4.881 -6.596 14.315 1.00 97.69 126 ARG A CA 1
ATOM 995 C C . ARG A 1 126 ? 4.622 -5.247 13.653 1.00 97.69 126 ARG A C 1
ATOM 997 O O . ARG A 1 126 ? 5.588 -4.648 13.220 1.00 97.69 126 ARG A O 1
ATOM 1004 N N . GLY A 1 127 ? 3.377 -4.776 13.543 1.00 97.81 127 GLY A N 1
ATOM 1005 C CA . GLY A 1 127 ? 3.039 -3.495 12.899 1.00 97.81 127 GLY A CA 1
ATOM 1006 C C . GLY A 1 127 ? 3.017 -3.514 11.362 1.00 97.81 127 GLY A C 1
ATOM 1007 O O . GLY A 1 127 ? 3.045 -2.466 10.724 1.00 97.81 127 GLY A O 1
ATOM 1008 N N . VAL A 1 128 ? 2.972 -4.694 10.736 1.00 98.38 128 VAL A N 1
ATOM 1009 C CA . VAL A 1 128 ? 2.795 -4.835 9.276 1.00 98.38 128 VAL A CA 1
ATOM 1010 C C . VAL A 1 128 ? 1.375 -4.451 8.862 1.00 98.38 128 VAL A C 1
ATOM 1012 O O . VAL A 1 128 ? 1.170 -3.873 7.794 1.00 98.38 128 VAL A O 1
ATOM 1015 N N . VAL A 1 129 ? 0.392 -4.750 9.711 1.00 98.62 129 VAL A N 1
ATOM 1016 C CA . VAL A 1 129 ? -0.991 -4.275 9.580 1.00 98.62 129 VAL A CA 1
ATOM 1017 C C . VAL A 1 129 ? -1.384 -3.523 10.843 1.00 98.62 129 VAL A C 1
ATOM 1019 O O . VAL A 1 129 ? -0.872 -3.812 11.921 1.00 98.62 129 VAL A O 1
ATOM 1022 N N . ASP A 1 130 ? -2.297 -2.572 10.703 1.00 98.44 130 ASP A N 1
ATOM 1023 C CA . ASP A 1 130 ? -2.706 -1.671 11.781 1.00 98.44 130 ASP A CA 1
ATOM 1024 C C . ASP A 1 130 ? -3.730 -2.316 12.714 1.00 98.44 130 ASP A C 1
ATOM 1026 O O . ASP A 1 130 ? -3.820 -1.968 13.889 1.00 98.44 130 ASP A O 1
ATOM 1030 N N . ALA A 1 131 ? -4.507 -3.274 12.201 1.00 98.06 131 ALA A N 1
ATOM 1031 C CA . ALA A 1 131 ? -5.408 -4.066 13.019 1.00 98.06 131 ALA A CA 1
ATOM 1032 C C . ALA A 1 131 ? -5.696 -5.447 12.422 1.00 98.06 131 ALA A C 1
ATOM 1034 O O . ALA A 1 131 ? -5.575 -5.679 11.214 1.00 98.06 131 ALA A O 1
ATOM 1035 N N . VAL A 1 132 ? -6.151 -6.349 13.291 1.00 98.19 132 VAL A N 1
ATOM 1036 C CA . VAL A 1 132 ? -6.750 -7.628 12.907 1.00 98.19 132 VAL A CA 1
ATOM 1037 C C . VAL A 1 132 ? -8.192 -7.736 13.379 1.00 98.19 132 VAL A C 1
ATOM 1039 O O . VAL A 1 132 ? -8.607 -7.019 14.288 1.00 98.19 132 VAL A O 1
ATOM 1042 N N . CYS A 1 133 ? -8.943 -8.619 12.728 1.00 97.00 133 CYS A N 1
ATOM 1043 C CA . CYS A 1 133 ? -10.368 -8.839 12.957 1.00 97.00 133 CYS A CA 1
ATOM 1044 C C . CYS A 1 133 ? -10.743 -10.308 12.756 1.00 97.00 133 CYS A C 1
ATOM 1046 O O . CYS A 1 133 ? -10.046 -11.034 12.036 1.00 97.00 133 CYS A O 1
ATOM 1048 N N . GLU A 1 134 ? -11.864 -10.737 13.329 1.00 95.38 134 GLU A N 1
ATOM 1049 C CA . GLU A 1 134 ? -12.408 -12.059 13.034 1.00 95.38 134 GLU A CA 1
ATOM 1050 C C . GLU A 1 134 ? -13.109 -12.090 11.664 1.00 95.38 134 GLU A C 1
ATOM 1052 O O . GLU A 1 134 ? -13.339 -11.079 10.984 1.00 95.38 134 GLU A O 1
ATOM 1057 N N . GLN A 1 135 ? -13.438 -13.298 11.204 1.00 88.19 135 GLN A N 1
ATOM 1058 C CA . GLN A 1 135 ? -14.176 -13.464 9.958 1.00 88.19 135 GLN A CA 1
ATOM 1059 C C . GLN A 1 135 ? -15.564 -12.812 10.062 1.00 88.19 135 GLN A C 1
ATOM 1061 O O . GLN A 1 135 ? -16.340 -13.128 10.952 1.00 88.19 135 GLN A O 1
ATOM 1066 N N . GLY A 1 136 ? -15.891 -11.948 9.098 1.00 92.50 136 GLY A N 1
ATOM 1067 C CA . GLY A 1 136 ? -17.173 -11.235 9.036 1.00 92.50 136 GLY A CA 1
ATOM 1068 C C . GLY A 1 136 ? -17.086 -9.770 9.466 1.00 92.50 136 GLY A C 1
ATOM 1069 O O . GLY A 1 136 ? -17.875 -8.970 8.985 1.00 92.50 136 GLY A O 1
ATOM 1070 N N . GLU A 1 137 ? -16.075 -9.391 10.250 1.00 96.81 137 GLU A N 1
ATOM 1071 C CA . GLU A 1 137 ? -15.943 -8.028 10.801 1.00 96.81 137 GLU A CA 1
ATOM 1072 C C . GLU A 1 137 ? -15.041 -7.111 9.961 1.00 96.81 137 GLU A C 1
ATOM 1074 O O . GLU A 1 137 ? -15.006 -5.896 10.146 1.00 96.81 137 GLU A O 1
ATOM 1079 N N . LEU A 1 138 ? -14.307 -7.693 9.012 1.00 97.50 138 LEU A N 1
ATOM 1080 C CA . LEU A 1 138 ? -13.242 -7.022 8.270 1.00 97.50 138 LEU A CA 1
ATOM 1081 C C . LEU A 1 138 ? -13.663 -5.709 7.603 1.00 97.50 138 LEU A C 1
ATOM 1083 O O . LEU A 1 138 ? -12.952 -4.710 7.714 1.00 97.50 138 LEU A O 1
ATOM 1087 N N . LEU A 1 139 ? -14.775 -5.718 6.864 1.00 97.31 139 LEU A N 1
ATOM 1088 C CA . LEU A 1 139 ? -15.205 -4.530 6.128 1.00 97.31 139 LEU A CA 1
ATOM 1089 C C . LEU A 1 139 ? -15.685 -3.440 7.079 1.00 97.31 139 LEU A C 1
ATOM 1091 O O . LEU A 1 139 ? -15.288 -2.290 6.912 1.00 97.31 139 LEU A O 1
ATOM 1095 N N . ASP A 1 140 ? -16.453 -3.802 8.103 1.00 97.94 140 ASP A N 1
ATOM 1096 C CA . ASP A 1 140 ? -16.947 -2.850 9.096 1.00 97.94 140 ASP A CA 1
ATOM 1097 C C . ASP A 1 140 ? -15.789 -2.197 9.855 1.00 97.94 140 ASP A C 1
ATOM 1099 O O . ASP A 1 140 ? -15.780 -0.980 10.050 1.00 97.94 140 ASP A O 1
ATOM 1103 N N . GLN A 1 141 ? -14.768 -2.974 10.221 1.00 98.06 141 GLN A N 1
ATOM 1104 C CA . GLN A 1 141 ? -13.573 -2.454 10.877 1.00 98.06 141 GLN A CA 1
ATOM 1105 C C . GLN A 1 141 ? -12.750 -1.549 9.955 1.00 98.06 141 GLN A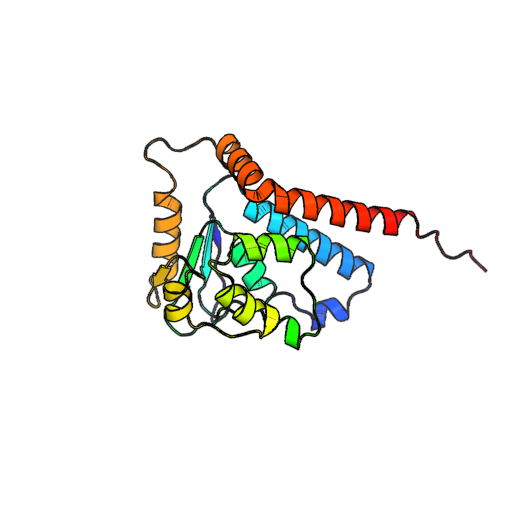 C 1
ATOM 1107 O O . GLN A 1 141 ? -12.322 -0.475 10.377 1.00 98.06 141 GLN A O 1
ATOM 1112 N N . ALA A 1 142 ? -12.564 -1.926 8.687 1.00 98.38 142 ALA A N 1
ATOM 1113 C CA . ALA A 1 142 ? -11.842 -1.100 7.721 1.00 98.38 142 ALA A CA 1
ATOM 1114 C C . ALA A 1 142 ? -12.579 0.215 7.404 1.00 98.38 142 ALA A C 1
ATOM 1116 O O . ALA A 1 142 ? -11.958 1.276 7.322 1.00 98.38 142 ALA A O 1
ATOM 1117 N N . VAL A 1 143 ? -13.908 0.168 7.259 1.00 98.06 143 VAL A N 1
ATOM 1118 C CA . VAL A 1 143 ? -14.748 1.357 7.053 1.00 98.06 143 VAL A CA 1
ATOM 1119 C C . VAL A 1 143 ? -14.728 2.255 8.284 1.00 98.06 143 VAL A C 1
ATOM 1121 O O . VAL A 1 143 ? -14.591 3.472 8.137 1.00 98.06 143 VAL A O 1
ATOM 1124 N N . ARG A 1 144 ? -14.820 1.680 9.488 1.00 97.56 144 ARG A N 1
ATOM 1125 C CA . ARG A 1 144 ? -14.702 2.431 10.741 1.00 97.56 144 ARG A CA 1
ATOM 1126 C C . ARG A 1 144 ? -13.365 3.161 10.816 1.00 97.56 144 ARG A C 1
ATOM 1128 O O . ARG A 1 144 ? -13.366 4.378 10.962 1.00 97.56 144 ARG A O 1
ATOM 1135 N N . MET A 1 145 ? -12.260 2.450 10.596 1.00 97.56 145 MET A N 1
ATOM 1136 C CA . MET A 1 145 ? -10.911 3.020 10.597 1.00 97.56 145 MET A CA 1
ATOM 1137 C C . MET A 1 145 ? -10.777 4.177 9.597 1.00 97.56 145 MET A C 1
ATOM 1139 O O . MET A 1 145 ? -10.310 5.253 9.954 1.00 97.56 145 MET A O 1
ATOM 1143 N N . ALA A 1 146 ? -11.266 4.008 8.363 1.00 97.00 146 ALA A N 1
ATOM 1144 C CA . ALA A 1 146 ? -11.259 5.083 7.369 1.00 97.00 146 ALA A CA 1
ATOM 1145 C C . ALA A 1 146 ? -12.106 6.299 7.791 1.00 97.00 146 ALA A C 1
ATOM 1147 O O . ALA A 1 146 ? -11.769 7.434 7.450 1.00 97.00 146 ALA A O 1
ATOM 1148 N N . SER A 1 147 ? -13.223 6.061 8.484 1.00 95.00 147 SER A N 1
ATOM 1149 C CA . SER A 1 147 ? -14.177 7.102 8.882 1.00 95.00 147 SER A CA 1
ATOM 1150 C C . SER A 1 147 ? -13.684 7.900 10.084 1.00 95.00 147 SER A C 1
ATOM 1152 O O . SER A 1 147 ? -13.894 9.107 10.132 1.00 95.00 147 SER A O 1
ATOM 1154 N N . GLU A 1 148 ? -12.976 7.263 11.016 1.00 94.81 148 GLU A N 1
ATOM 1155 C CA . GLU A 1 148 ? -12.367 7.919 12.181 1.00 94.81 148 GLU A CA 1
ATOM 1156 C C . GLU A 1 148 ? -11.276 8.925 11.782 1.00 94.81 148 GLU A C 1
ATOM 1158 O O . GLU A 1 148 ? -11.091 9.937 12.459 1.00 94.81 148 GLU A O 1
ATOM 1163 N N . CYS A 1 149 ? -10.613 8.719 10.638 1.00 94.56 149 CYS A N 1
ATOM 1164 C CA . CYS A 1 149 ? -9.689 9.701 10.065 1.00 94.56 149 CYS A CA 1
ATOM 1165 C C . CYS A 1 149 ? -10.394 10.981 9.588 1.00 94.56 149 CYS A C 1
ATOM 1167 O O . CYS A 1 149 ? -9.773 12.041 9.485 1.00 94.56 149 CYS A O 1
ATOM 1169 N N . VAL A 1 150 ? -11.684 10.899 9.249 1.00 89.88 150 VAL A N 1
ATOM 1170 C CA . VAL A 1 150 ? -12.479 12.051 8.824 1.00 89.88 150 VAL A CA 1
ATOM 1171 C C . VAL A 1 150 ? -12.998 12.736 10.084 1.00 89.88 150 VAL A C 1
ATOM 1173 O O . VAL A 1 150 ? -14.058 12.407 10.606 1.00 89.88 150 VAL A O 1
ATOM 1176 N N . GLY A 1 151 ? -12.222 13.692 10.603 1.00 86.94 151 GLY A N 1
ATOM 1177 C CA . GLY A 1 151 ? -12.615 14.473 11.778 1.00 86.94 151 GLY A CA 1
ATOM 1178 C C . GLY A 1 151 ? -14.011 15.103 11.632 1.00 86.94 151 GLY A C 1
ATOM 1179 O O . GLY A 1 151 ? -14.528 15.259 10.529 1.00 86.94 151 GLY A O 1
ATOM 1180 N N . LYS A 1 152 ? -14.626 15.533 12.744 1.00 89.25 152 LYS A N 1
ATOM 1181 C CA . LYS A 1 152 ? -16.038 15.994 12.798 1.00 89.25 152 LYS A CA 1
ATOM 1182 C C . LYS A 1 152 ? -16.433 17.066 11.768 1.00 89.25 152 LYS A C 1
ATOM 1184 O O . LYS A 1 152 ? -17.610 17.200 11.457 1.00 89.25 152 LYS A O 1
ATOM 1189 N N . ARG A 1 153 ? -15.472 17.861 11.286 1.00 93.00 153 ARG A N 1
ATOM 1190 C CA . ARG A 1 153 ? -15.678 18.941 10.302 1.00 93.00 153 ARG A CA 1
ATOM 1191 C C . ARG A 1 153 ? -15.254 18.557 8.876 1.00 93.00 153 ARG A C 1
ATOM 1193 O O . ARG A 1 153 ? -15.252 19.410 7.996 1.00 93.00 153 ARG A O 1
ATOM 1200 N N . GLY A 1 154 ? -14.871 17.301 8.650 1.00 93.12 154 GLY A N 1
ATOM 1201 C CA . GLY A 1 154 ? -14.172 16.872 7.444 1.00 93.12 154 GLY A CA 1
ATOM 1202 C C . GLY A 1 154 ? -12.775 17.489 7.330 1.00 93.12 154 GLY A C 1
ATOM 1203 O O . GLY A 1 154 ? -12.247 18.070 8.279 1.00 93.12 154 GLY A O 1
ATOM 1204 N N . PHE A 1 155 ? -12.173 17.359 6.150 1.00 94.75 155 PHE A N 1
ATOM 1205 C CA . PHE A 1 155 ? -10.900 17.988 5.808 1.00 94.75 155 PHE A CA 1
ATOM 1206 C C . PHE A 1 155 ? -10.829 18.303 4.310 1.00 94.75 155 PHE A C 1
ATOM 1208 O O . PHE A 1 155 ? -11.575 17.753 3.496 1.00 94.75 155 PHE A O 1
ATOM 1215 N N . SER A 1 156 ? -9.907 19.190 3.933 1.00 96.75 156 SER A N 1
ATOM 1216 C CA . SER A 1 156 ? -9.656 19.512 2.529 1.00 96.75 156 SER A CA 1
ATOM 1217 C C . SER A 1 156 ? -8.971 18.343 1.822 1.00 96.75 156 SER A C 1
ATOM 1219 O O . SER A 1 156 ? -7.869 17.939 2.188 1.00 96.75 156 SER A O 1
ATOM 1221 N N . ARG A 1 157 ? -9.608 17.833 0.765 1.00 96.88 157 ARG A N 1
ATOM 1222 C CA . ARG A 1 157 ? -9.054 16.787 -0.111 1.00 96.88 157 ARG A CA 1
ATOM 1223 C C . ARG A 1 157 ? -7.740 17.218 -0.765 1.00 96.88 157 ARG A C 1
ATOM 1225 O O . ARG A 1 157 ? -6.826 16.410 -0.889 1.00 96.88 157 ARG A O 1
ATOM 1232 N N . THR A 1 158 ? -7.642 18.491 -1.144 1.00 98.19 158 THR A N 1
ATOM 1233 C CA . THR A 1 158 ? -6.416 19.080 -1.698 1.00 98.19 158 THR A CA 1
ATOM 1234 C C . THR A 1 158 ? -5.301 19.087 -0.660 1.00 98.19 158 THR A C 1
ATOM 1236 O O . THR A 1 158 ? -4.186 18.690 -0.974 1.00 98.19 158 THR A O 1
ATOM 1239 N N . MET A 1 159 ? -5.613 19.464 0.585 1.00 97.50 159 MET A N 1
ATOM 1240 C CA . MET A 1 159 ? -4.625 19.470 1.667 1.00 97.50 159 MET A CA 1
ATOM 1241 C C . MET A 1 159 ? -4.164 18.054 2.022 1.00 97.50 159 MET A C 1
ATOM 1243 O O . MET A 1 159 ? -2.972 17.826 2.157 1.00 97.50 159 MET A O 1
ATOM 1247 N N . MET A 1 160 ? -5.087 17.088 2.106 1.00 97.50 160 MET A N 1
ATOM 1248 C CA . MET A 1 160 ? -4.737 15.685 2.358 1.00 97.50 160 MET A CA 1
ATOM 1249 C C . MET A 1 160 ? -3.777 15.147 1.294 1.00 97.50 160 MET A C 1
ATOM 1251 O O . MET A 1 160 ? -2.813 14.465 1.624 1.00 97.50 160 MET A O 1
ATOM 1255 N N . LYS A 1 161 ? -4.035 15.455 0.017 1.00 98.38 161 LYS A N 1
ATOM 1256 C CA . LYS A 1 161 ? -3.146 15.055 -1.074 1.00 98.38 161 LYS A CA 1
ATOM 1257 C C . LYS A 1 161 ? -1.766 15.695 -0.939 1.00 98.38 161 LYS A C 1
ATOM 1259 O O . LYS A 1 161 ? -0.793 14.955 -0.949 1.00 98.38 161 LYS A O 1
ATOM 1264 N N . ALA A 1 162 ? -1.700 17.014 -0.749 1.00 98.56 162 ALA A N 1
ATOM 1265 C CA . ALA A 1 162 ? -0.432 17.725 -0.586 1.00 98.56 162 ALA A CA 1
ATOM 1266 C C . ALA A 1 162 ? 0.379 17.176 0.599 1.00 98.56 162 ALA A C 1
ATOM 1268 O O . ALA A 1 162 ? 1.540 16.836 0.441 1.00 98.56 162 ALA A O 1
ATOM 1269 N N . MET A 1 163 ? -0.257 16.959 1.756 1.00 98.25 163 MET A N 1
ATOM 1270 C CA . MET A 1 163 ? 0.410 16.373 2.924 1.00 98.25 163 MET A CA 1
ATOM 1271 C C . MET A 1 163 ? 0.926 14.954 2.663 1.00 98.25 163 MET A C 1
ATOM 1273 O O . MET A 1 163 ? 1.995 14.594 3.142 1.00 98.25 163 MET A O 1
ATOM 1277 N N . LYS A 1 164 ? 0.189 14.129 1.910 1.00 98.44 164 LYS A N 1
ATOM 1278 C CA . LYS A 1 164 ? 0.683 12.807 1.504 1.00 98.44 164 LYS A CA 1
ATOM 1279 C C . LYS A 1 164 ? 1.854 12.917 0.531 1.00 98.44 164 LYS A C 1
ATOM 1281 O O . LYS A 1 164 ? 2.802 12.155 0.660 1.00 98.44 164 LYS A O 1
ATOM 1286 N N . GLU A 1 165 ? 1.796 13.842 -0.422 1.00 98.56 165 GLU A N 1
ATOM 1287 C CA . GLU A 1 165 ? 2.911 14.122 -1.334 1.00 98.56 165 GLU A CA 1
ATOM 1288 C C . GLU A 1 165 ? 4.153 14.585 -0.558 1.00 98.56 165 GLU A C 1
ATOM 1290 O O . GLU A 1 165 ? 5.240 14.089 -0.829 1.00 98.56 165 GLU A O 1
ATOM 1295 N N . ASP A 1 166 ? 3.989 15.418 0.474 1.00 98.56 166 ASP A N 1
ATOM 1296 C CA . ASP A 1 166 ? 5.078 15.839 1.361 1.00 98.56 166 ASP A CA 1
ATOM 1297 C C . ASP A 1 166 ? 5.652 14.661 2.167 1.00 98.56 166 ASP A C 1
ATOM 1299 O O . ASP A 1 166 ? 6.868 14.483 2.235 1.00 98.56 166 ASP A O 1
ATOM 1303 N N . VAL A 1 167 ? 4.790 13.824 2.760 1.00 98.44 167 VAL A N 1
ATOM 1304 C CA . VAL A 1 167 ? 5.208 12.645 3.542 1.00 98.44 167 VAL A CA 1
ATOM 1305 C C . VAL A 1 167 ? 5.949 11.629 2.674 1.00 98.44 167 VAL A C 1
ATOM 1307 O O . VAL A 1 167 ? 6.911 11.021 3.138 1.00 98.44 167 VAL A O 1
ATOM 1310 N N . TYR A 1 168 ? 5.517 11.431 1.429 1.00 98.50 168 TYR A N 1
ATOM 1311 C CA . TYR A 1 168 ? 6.075 10.430 0.514 1.00 98.50 168 TYR A CA 1
ATOM 1312 C C . TYR A 1 168 ? 6.987 11.028 -0.558 1.00 98.50 168 TYR A C 1
ATOM 1314 O O . TYR A 1 168 ? 7.241 10.379 -1.572 1.00 98.50 168 TYR A O 1
ATOM 1322 N N . LYS A 1 169 ? 7.491 12.246 -0.337 1.00 98.38 169 LYS A N 1
ATOM 1323 C CA . LYS A 1 169 ? 8.270 12.999 -1.322 1.00 98.38 169 LYS A CA 1
ATOM 1324 C C . LYS A 1 169 ? 9.442 12.201 -1.893 1.00 98.38 169 LYS A C 1
ATOM 1326 O O . LYS A 1 169 ? 9.549 12.086 -3.106 1.00 98.38 169 LYS A O 1
ATOM 1331 N N . GLU A 1 170 ? 10.252 11.581 -1.033 1.00 98.19 170 GLU A N 1
ATOM 1332 C CA . GLU A 1 170 ? 11.401 10.763 -1.455 1.00 98.19 170 GLU A CA 1
ATOM 1333 C C . GLU A 1 170 ? 10.974 9.607 -2.376 1.00 98.19 170 GLU A C 1
ATOM 1335 O O . GLU A 1 170 ? 11.572 9.377 -3.424 1.00 98.19 170 GLU A O 1
ATOM 1340 N N . VAL A 1 171 ? 9.893 8.902 -2.026 1.00 98.38 171 VAL A N 1
ATOM 1341 C CA . VAL A 1 171 ? 9.359 7.794 -2.835 1.00 98.38 171 VAL A CA 1
ATOM 1342 C C . VAL A 1 171 ? 8.894 8.289 -4.206 1.00 98.38 171 VAL A C 1
ATOM 1344 O O . VAL A 1 171 ? 9.127 7.622 -5.214 1.00 98.38 171 VAL A O 1
ATOM 1347 N N . ILE A 1 172 ? 8.227 9.446 -4.241 1.00 98.50 172 ILE A N 1
ATOM 1348 C CA . ILE A 1 172 ? 7.698 10.056 -5.466 1.00 98.50 172 ILE A CA 1
ATOM 1349 C C . ILE A 1 172 ? 8.841 10.507 -6.376 1.00 98.50 172 ILE A C 1
ATOM 1351 O O . ILE A 1 172 ? 8.825 10.173 -7.557 1.00 98.50 172 ILE A O 1
ATOM 1355 N N . GLU A 1 173 ? 9.846 11.197 -5.836 1.00 98.25 173 GLU A N 1
ATOM 1356 C CA . GLU A 1 173 ? 11.003 11.676 -6.600 1.00 98.25 173 GLU A CA 1
ATOM 1357 C C . GLU A 1 173 ? 11.764 10.506 -7.241 1.00 98.25 173 GLU A C 1
ATOM 1359 O O . GLU A 1 173 ? 11.983 10.506 -8.452 1.00 98.25 173 GLU A O 1
ATOM 1364 N N . ILE A 1 174 ? 12.053 9.444 -6.476 1.00 98.12 174 ILE A N 1
ATOM 1365 C CA . ILE A 1 174 ? 12.711 8.237 -7.007 1.00 98.12 174 ILE A CA 1
ATOM 1366 C C . ILE A 1 174 ? 11.851 7.581 -8.100 1.00 98.12 174 ILE A C 1
ATOM 1368 O O . ILE A 1 174 ? 12.358 7.194 -9.155 1.00 98.12 174 ILE A O 1
ATOM 1372 N N . TYR A 1 175 ? 10.536 7.469 -7.887 1.00 97.50 175 TYR A N 1
ATOM 1373 C CA . TYR A 1 175 ? 9.625 6.912 -8.889 1.00 97.50 175 TYR A CA 1
ATOM 1374 C C . TYR A 1 175 ? 9.607 7.730 -10.192 1.00 97.50 175 TYR A C 1
ATOM 1376 O O . TYR A 1 175 ? 9.577 7.160 -11.291 1.00 97.50 175 TYR A O 1
ATOM 1384 N N . GLU A 1 176 ? 9.615 9.059 -10.094 1.00 96.25 176 GLU A N 1
ATOM 1385 C CA . GLU A 1 176 ? 9.629 9.961 -11.245 1.00 96.25 176 GLU A CA 1
ATOM 1386 C C . GLU A 1 176 ? 10.951 9.881 -12.014 1.00 96.25 176 GLU A C 1
ATOM 1388 O O . GLU A 1 176 ? 10.928 9.765 -13.243 1.00 96.25 176 GLU A O 1
ATOM 1393 N N . GLU A 1 177 ? 12.088 9.856 -11.316 1.00 95.44 177 GLU A N 1
ATOM 1394 C CA . GLU A 1 177 ? 13.414 9.660 -11.913 1.00 95.44 177 GLU A CA 1
ATOM 1395 C C . GLU A 1 177 ? 13.497 8.345 -12.695 1.00 95.44 177 GLU A C 1
ATOM 1397 O O . GLU A 1 177 ? 13.904 8.322 -13.864 1.00 95.44 177 GLU A O 1
ATOM 1402 N N . GLU A 1 178 ? 13.051 7.241 -12.093 1.00 91.88 178 GLU A N 1
ATOM 1403 C CA . GLU A 1 178 ? 13.009 5.946 -12.765 1.00 91.88 178 GLU A CA 1
ATOM 1404 C C . GLU A 1 178 ? 12.088 5.959 -13.992 1.00 91.88 178 GLU A C 1
ATOM 1406 O O . GLU A 1 178 ? 12.427 5.414 -15.047 1.00 91.88 178 GLU A O 1
ATOM 1411 N N . THR A 1 179 ? 10.908 6.570 -13.869 1.00 90.38 179 THR A N 1
ATOM 1412 C CA . THR A 1 179 ? 9.921 6.640 -14.953 1.00 90.38 179 THR A CA 1
ATOM 1413 C C . THR A 1 179 ? 10.448 7.464 -16.127 1.00 90.38 179 THR A C 1
ATOM 1415 O O . THR A 1 179 ? 10.298 7.056 -17.282 1.00 90.38 179 THR A O 1
ATOM 1418 N N . ASN A 1 180 ? 11.112 8.587 -15.855 1.00 88.56 180 ASN A N 1
ATOM 1419 C CA . ASN A 1 180 ? 11.735 9.423 -16.878 1.00 88.56 180 ASN A CA 1
ATOM 1420 C C . ASN A 1 180 ? 12.884 8.680 -17.571 1.00 88.56 180 ASN A C 1
ATOM 1422 O O . ASN A 1 180 ? 12.891 8.581 -18.799 1.00 88.56 180 ASN A O 1
ATOM 1426 N N . SER A 1 181 ? 13.753 8.026 -16.796 1.00 86.12 181 SER A N 1
ATOM 1427 C CA . SER A 1 181 ? 14.857 7.213 -17.323 1.00 86.12 181 SER A CA 1
ATOM 1428 C C . SER A 1 181 ? 14.361 6.106 -18.264 1.00 86.12 181 SER A C 1
ATOM 1430 O O . SER A 1 181 ? 14.901 5.901 -19.353 1.00 86.12 181 SER A O 1
ATOM 1432 N N . ARG A 1 182 ? 13.279 5.405 -17.892 1.00 83.38 182 ARG A N 1
ATOM 1433 C CA . ARG A 1 182 ? 12.655 4.369 -18.737 1.00 83.38 182 ARG A CA 1
ATOM 1434 C C . ARG A 1 182 ? 12.071 4.940 -20.029 1.00 83.38 182 ARG A C 1
ATOM 1436 O O . ARG A 1 182 ? 12.160 4.276 -21.062 1.00 83.38 182 ARG A O 1
ATOM 1443 N N . ARG A 1 183 ? 11.464 6.132 -19.990 1.00 79.56 183 ARG A N 1
ATOM 1444 C CA . ARG A 1 183 ? 10.888 6.800 -21.174 1.00 79.56 183 ARG A CA 1
ATOM 1445 C C . ARG A 1 183 ? 11.964 7.258 -22.152 1.00 79.56 183 ARG A C 1
ATOM 1447 O O . ARG A 1 183 ? 11.776 7.106 -23.358 1.00 79.56 183 ARG A O 1
ATOM 1454 N N . ASP A 1 184 ? 13.085 7.768 -21.659 1.00 78.62 184 ASP A N 1
ATOM 1455 C CA . ASP A 1 184 ? 14.171 8.240 -22.521 1.00 78.62 184 ASP A CA 1
ATOM 1456 C C . ASP A 1 184 ? 14.868 7.078 -23.244 1.00 78.62 184 ASP A C 1
ATOM 1458 O O . ASP A 1 184 ? 15.097 7.157 -24.451 1.00 78.62 184 ASP A O 1
ATOM 1462 N N . LEU A 1 185 ? 15.035 5.928 -22.577 1.00 72.94 185 LEU A N 1
ATOM 1463 C CA . LEU A 1 185 ? 15.506 4.687 -23.211 1.00 72.94 185 LEU A CA 1
ATOM 1464 C C . LEU A 1 185 ? 14.584 4.168 -24.330 1.00 72.94 185 LEU A C 1
ATOM 1466 O O . LEU A 1 185 ? 15.036 3.435 -25.209 1.00 72.94 185 LEU A O 1
ATOM 1470 N N . VAL A 1 186 ? 13.287 4.498 -24.304 1.00 69.00 186 VAL A N 1
ATOM 1471 C CA . VAL A 1 186 ? 12.345 4.132 -25.379 1.00 69.00 186 VAL A CA 1
ATOM 1472 C C . VAL A 1 186 ? 12.491 5.061 -26.572 1.00 69.00 186 VAL A C 1
ATOM 1474 O O . VAL A 1 186 ? 12.494 4.586 -27.705 1.00 69.00 186 VAL A O 1
ATOM 1477 N N . LYS A 1 187 ? 12.634 6.368 -26.333 1.00 65.88 187 LYS A N 1
ATOM 1478 C CA . LYS A 1 187 ? 12.800 7.361 -27.404 1.00 65.88 187 LYS A CA 1
ATOM 1479 C C . LYS A 1 187 ? 14.077 7.129 -28.213 1.00 65.88 187 LYS A C 1
ATOM 1481 O O . LYS A 1 187 ? 14.079 7.392 -29.411 1.00 65.88 187 LYS A O 1
ATOM 1486 N N . ASP A 1 188 ? 15.127 6.617 -27.575 1.00 65.31 188 ASP A N 1
ATOM 1487 C CA . ASP A 1 188 ? 16.429 6.394 -28.213 1.00 65.31 188 ASP A CA 1
ATOM 1488 C C . ASP A 1 188 ? 16.514 5.075 -29.016 1.00 65.31 188 ASP A C 1
ATOM 1490 O O . ASP A 1 188 ? 17.455 4.845 -29.781 1.00 65.31 188 ASP A O 1
ATOM 1494 N N . ARG A 1 189 ? 15.497 4.201 -28.929 1.00 61.59 189 ARG A N 1
ATOM 1495 C CA . ARG A 1 189 ? 15.382 3.029 -29.812 1.00 61.59 189 ARG A CA 1
ATOM 1496 C C . ARG A 1 189 ? 14.974 3.476 -31.219 1.00 61.59 189 ARG A C 1
ATOM 1498 O O . ARG A 1 189 ? 13.793 3.486 -31.560 1.00 61.59 189 ARG A O 1
ATOM 1505 N N . ARG A 1 190 ? 15.957 3.813 -32.066 1.00 53.53 190 ARG A N 1
ATOM 1506 C CA . ARG A 1 190 ? 15.741 3.931 -33.520 1.00 53.53 190 ARG A CA 1
ATOM 1507 C C . ARG A 1 190 ? 15.117 2.628 -34.043 1.00 53.53 190 ARG A C 1
ATOM 1509 O O . ARG A 1 190 ? 15.557 1.553 -33.627 1.00 53.53 190 ARG A O 1
ATOM 1516 N N . PRO A 1 191 ? 14.131 2.685 -34.958 1.00 51.41 191 PRO A N 1
ATOM 1517 C CA . PRO A 1 191 ? 13.656 1.478 -35.619 1.00 51.41 191 PRO A CA 1
ATOM 1518 C C . PRO A 1 191 ? 14.841 0.793 -36.318 1.00 51.41 191 PRO A C 1
ATOM 15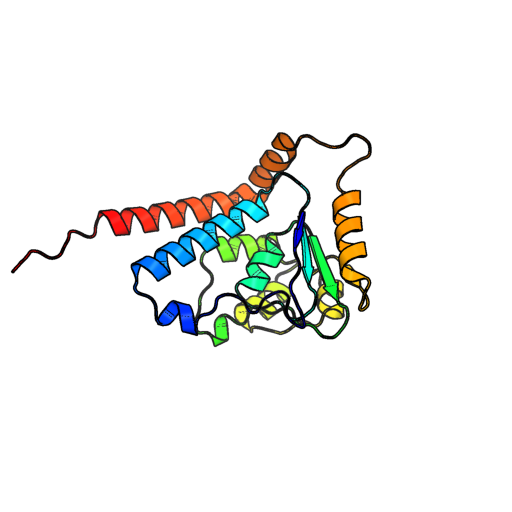20 O O . PRO A 1 191 ? 15.729 1.498 -36.814 1.00 51.41 191 PRO A O 1
ATOM 1523 N N . PRO A 1 192 ? 14.887 -0.553 -36.358 1.00 48.91 192 PRO A N 1
ATOM 1524 C CA . PRO A 1 192 ? 15.922 -1.252 -37.106 1.00 48.91 192 PRO A CA 1
ATOM 1525 C C . PRO A 1 192 ? 15.935 -0.711 -38.537 1.00 48.91 192 PRO A C 1
ATOM 1527 O O . PRO A 1 192 ? 14.877 -0.550 -39.155 1.00 48.91 192 PRO A O 1
ATOM 1530 N N . ALA A 1 193 ? 17.128 -0.372 -39.034 1.00 52.88 193 ALA A N 1
ATOM 1531 C CA . ALA A 1 193 ? 17.298 0.022 -40.423 1.00 52.88 193 ALA A CA 1
ATOM 1532 C C . ALA A 1 193 ? 16.683 -1.082 -41.290 1.00 52.88 193 ALA A C 1
ATOM 1534 O O . ALA A 1 193 ? 17.028 -2.253 -41.131 1.00 52.88 193 ALA A O 1
ATOM 1535 N N . LYS A 1 194 ? 15.721 -0.716 -42.144 1.00 51.38 194 LYS A N 1
ATOM 1536 C CA . LYS A 1 194 ? 15.167 -1.643 -43.131 1.00 51.38 194 LYS A CA 1
ATOM 1537 C C . LYS A 1 194 ? 16.336 -2.086 -44.019 1.00 51.38 194 LYS A C 1
ATOM 1539 O O . LYS A 1 194 ? 16.895 -1.240 -44.716 1.00 51.38 194 LYS A O 1
ATOM 1544 N N . LEU A 1 195 ? 16.735 -3.352 -43.894 1.00 48.53 195 LEU A N 1
ATOM 1545 C CA . LEU A 1 195 ? 17.614 -4.041 -44.843 1.00 48.53 195 LEU A CA 1
ATOM 1546 C C . LEU A 1 195 ? 16.834 -4.341 -46.123 1.00 48.53 195 LEU A C 1
ATOM 1548 O O . LEU A 1 195 ? 15.632 -4.677 -46.000 1.00 48.53 195 LEU A O 1
#

Foldseek 3Di:
DEQADPDAFSDAADPPVVLVPDDPVVVVVVVVVLLVLLVCQLLQLAQYEYLTEAEQEASSLSSRLSGPFYEYAQDHHWRAYQCVVVVHDDDPLSVLSCVLSQDDPVCCCCHHVVGHIDGRNRCCVRVVGVYHDHPPCRVVVRVVVRVVVQPPVGDDSVVSSVVSCVSSVVSVVSSVVVVVVVVVVVVPPDPPDDD